Protein AF-A0A536IBR0-F1 (afdb_monomer)

Nearest PDB structures (foldseek):
  6wbo-assembly1_A  TM=9.191E-01  e=1.925E-08  Thermococcus gammatolerans
  2cfm-assembly1_A  TM=8.747E-01  e=2.230E-08  Pyrococcus furiosus
  3rr5-assembly1_A  TM=9.198E-01  e=9.669E-08  Thermococcus sp. 1519
  6p0a-assembly1_A  TM=8.912E-01  e=1.224E-05  Homo sapiens
  9bs3-assembly1_A  TM=8.830E-01  e=1.489E-05  Homo sapiens

Structure (mmCIF, N/CA/C/O backbone):
data_AF-A0A536IBR0-F1
#
_entry.id   AF-A0A536IBR0-F1
#
loop_
_atom_site.group_PDB
_atom_site.id
_atom_site.type_symbol
_atom_site.label_atom_id
_atom_site.label_alt_id
_atom_site.label_comp_id
_atom_site.label_asym_id
_atom_site.label_entity_id
_atom_site.label_seq_id
_atom_site.pdbx_PDB_ins_code
_atom_site.Cartn_x
_atom_site.Cartn_y
_atom_site.Cartn_z
_atom_site.occupancy
_atom_site.B_iso_or_equiv
_atom_site.auth_seq_id
_atom_site.auth_comp_id
_atom_site.auth_asym_id
_atom_site.auth_atom_id
_atom_site.pdbx_PDB_model_num
ATOM 1 N N . MET A 1 1 ? -7.673 -4.034 -5.800 1.00 96.44 1 MET A N 1
ATOM 2 C CA . MET A 1 1 ? -6.851 -4.300 -4.606 1.00 96.44 1 MET A CA 1
ATOM 3 C C . MET A 1 1 ? -6.329 -5.739 -4.606 1.00 96.44 1 MET A C 1
ATOM 5 O O . MET A 1 1 ? -5.138 -5.941 -4.407 1.00 96.44 1 MET A O 1
ATOM 9 N N . GLU A 1 2 ? -7.159 -6.726 -4.940 1.00 97.50 2 GLU A N 1
ATOM 10 C CA . GLU A 1 2 ? -6.768 -8.145 -4.992 1.00 97.50 2 GLU A CA 1
ATOM 11 C C . G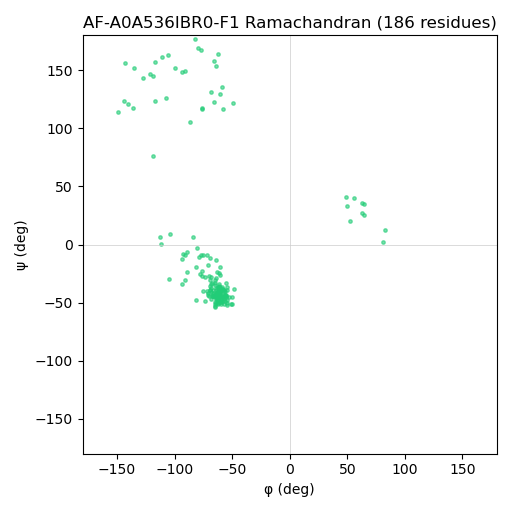LU A 1 2 ? -5.490 -8.428 -5.799 1.00 97.50 2 GLU A C 1
ATOM 13 O O . GLU A 1 2 ? -4.561 -9.056 -5.289 1.00 97.50 2 GLU A O 1
ATOM 18 N N . ALA A 1 3 ? -5.406 -7.932 -7.040 1.00 98.25 3 ALA A N 1
ATOM 19 C CA . ALA A 1 3 ? -4.229 -8.129 -7.887 1.00 98.25 3 ALA A CA 1
ATOM 20 C C . ALA A 1 3 ? -2.953 -7.536 -7.259 1.00 98.25 3 ALA A C 1
ATOM 22 O O . ALA A 1 3 ? -1.917 -8.193 -7.271 1.00 98.25 3 ALA A O 1
ATOM 23 N N . PHE A 1 4 ? -3.047 -6.357 -6.634 1.00 98.69 4 PHE A N 1
ATOM 24 C CA . PHE A 1 4 ? -1.945 -5.734 -5.891 1.00 98.69 4 PHE A CA 1
ATOM 25 C C . PHE A 1 4 ? -1.466 -6.635 -4.745 1.00 98.69 4 PHE A C 1
ATOM 27 O O . PHE A 1 4 ? -0.278 -6.945 -4.652 1.00 98.69 4 PHE A O 1
ATOM 34 N N . ALA A 1 5 ? -2.393 -7.112 -3.908 1.00 98.50 5 ALA A N 1
ATOM 35 C CA . ALA A 1 5 ? -2.072 -7.977 -2.776 1.00 98.50 5 ALA A CA 1
ATOM 36 C C . ALA A 1 5 ? -1.458 -9.313 -3.232 1.00 98.50 5 ALA A C 1
ATOM 38 O O . ALA A 1 5 ? -0.480 -9.785 -2.654 1.00 98.50 5 ALA A O 1
ATOM 39 N N . ARG A 1 6 ? -1.983 -9.906 -4.312 1.00 98.50 6 ARG A N 1
ATOM 40 C CA . ARG A 1 6 ? -1.435 -11.131 -4.914 1.00 98.50 6 ARG A CA 1
ATOM 41 C C . ARG A 1 6 ? -0.018 -10.923 -5.453 1.00 98.50 6 ARG A C 1
ATOM 43 O O . ARG A 1 6 ? 0.835 -11.776 -5.223 1.00 98.50 6 ARG A O 1
ATOM 50 N N . THR A 1 7 ? 0.242 -9.807 -6.133 1.00 98.69 7 THR A N 1
ATOM 51 C CA . THR A 1 7 ? 1.587 -9.445 -6.606 1.00 98.69 7 THR A CA 1
ATOM 52 C C . THR A 1 7 ? 2.549 -9.265 -5.433 1.00 98.69 7 THR A C 1
ATOM 54 O O . THR A 1 7 ? 3.664 -9.780 -5.476 1.00 98.69 7 THR A O 1
ATOM 57 N N . GLY A 1 8 ? 2.112 -8.613 -4.352 1.00 98.44 8 GLY A N 1
ATOM 58 C CA . GLY A 1 8 ? 2.899 -8.492 -3.125 1.00 98.44 8 GLY A CA 1
ATOM 59 C C . GLY A 1 8 ? 3.292 -9.849 -2.528 1.00 98.44 8 GLY A C 1
ATOM 60 O O . GLY A 1 8 ? 4.462 -10.050 -2.202 1.00 98.44 8 GLY A O 1
ATOM 61 N N . GLU A 1 9 ? 2.358 -10.805 -2.448 1.00 98.44 9 GLU A N 1
ATOM 62 C CA . GLU A 1 9 ? 2.654 -12.149 -1.927 1.00 98.44 9 GLU A CA 1
ATOM 63 C C . GLU A 1 9 ? 3.618 -12.914 -2.844 1.00 98.44 9 GLU A C 1
ATOM 65 O O . GLU A 1 9 ? 4.547 -13.560 -2.360 1.00 98.44 9 GLU A O 1
ATOM 70 N N . ALA A 1 10 ? 3.465 -12.793 -4.167 1.00 98.50 10 ALA A N 1
ATOM 71 C CA . ALA A 1 10 ? 4.396 -13.393 -5.122 1.00 98.50 10 ALA A CA 1
ATOM 72 C C . ALA A 1 10 ? 5.817 -12.812 -4.980 1.00 98.50 10 ALA A C 1
ATOM 74 O O . ALA A 1 10 ? 6.796 -13.558 -4.978 1.00 98.50 10 ALA A O 1
ATOM 75 N N . ILE A 1 11 ? 5.937 -11.492 -4.792 1.00 98.31 11 ILE A N 1
ATOM 76 C CA . ILE A 1 11 ? 7.213 -10.811 -4.522 1.00 98.31 11 ILE A CA 1
ATOM 77 C C . ILE A 1 11 ? 7.811 -11.282 -3.191 1.00 98.31 11 ILE A C 1
ATOM 79 O O . ILE A 1 11 ? 9.018 -11.521 -3.115 1.00 98.31 11 ILE A O 1
ATOM 83 N N . ARG A 1 12 ? 6.988 -11.438 -2.145 1.00 97.31 12 ARG A N 1
ATOM 84 C CA . ARG A 1 12 ? 7.417 -11.935 -0.829 1.00 97.31 12 ARG A CA 1
ATOM 85 C C . ARG A 1 12 ? 7.968 -13.359 -0.903 1.00 97.31 12 ARG A C 1
ATOM 87 O O . ARG A 1 12 ? 8.932 -13.667 -0.208 1.00 97.31 12 ARG A O 1
ATOM 94 N N . ALA A 1 13 ? 7.374 -14.209 -1.738 1.00 97.94 13 ALA A N 1
ATOM 95 C CA . ALA A 1 13 ? 7.719 -15.623 -1.860 1.00 97.94 13 ALA A CA 1
ATOM 96 C C . ALA A 1 13 ? 9.072 -15.891 -2.549 1.00 97.94 13 ALA A C 1
ATOM 98 O O . ALA A 1 13 ? 9.543 -17.027 -2.549 1.00 97.94 13 ALA A O 1
ATOM 99 N N . THR A 1 14 ? 9.715 -14.873 -3.128 1.00 97.69 14 THR A N 1
ATOM 100 C CA . THR A 1 14 ? 10.996 -15.015 -3.830 1.00 97.69 14 THR A CA 1
ATOM 101 C C . THR A 1 14 ? 12.109 -14.186 -3.188 1.00 97.69 14 THR A C 1
ATOM 103 O O . THR A 1 14 ? 11.910 -13.065 -2.719 1.00 97.69 14 THR A O 1
ATOM 106 N N . SER A 1 15 ? 13.333 -14.715 -3.202 1.00 95.75 15 SER A N 1
ATOM 107 C CA . SER A 1 15 ? 14.548 -13.985 -2.815 1.00 95.75 15 SER A CA 1
ATOM 108 C C . SER A 1 15 ? 15.254 -13.326 -4.008 1.00 95.75 15 SER A C 1
ATOM 110 O O . SER A 1 15 ? 16.118 -12.470 -3.815 1.00 95.75 15 SER A O 1
ATOM 112 N N . SER A 1 16 ? 14.882 -13.679 -5.244 1.00 97.62 16 SER A N 1
ATOM 113 C CA . SER A 1 16 ? 15.541 -13.192 -6.459 1.00 97.62 16 SER A CA 1
ATOM 114 C C . SER A 1 16 ? 15.132 -11.758 -6.782 1.00 97.62 16 SER A C 1
ATOM 116 O O . SER A 1 16 ? 13.978 -11.486 -7.108 1.00 97.62 16 SER A O 1
ATOM 118 N N . LYS A 1 17 ? 16.103 -10.834 -6.769 1.00 96.50 17 LYS A N 1
ATOM 119 C CA . LYS A 1 17 ? 15.901 -9.438 -7.193 1.00 96.50 17 LYS A CA 1
ATOM 120 C C . LYS A 1 17 ? 15.284 -9.352 -8.597 1.00 96.50 17 LYS A C 1
ATOM 122 O O . LYS A 1 17 ? 14.352 -8.581 -8.803 1.00 96.50 17 LYS A O 1
ATOM 127 N N . LEU A 1 18 ? 15.797 -10.141 -9.544 1.00 97.19 18 LEU A N 1
ATOM 128 C CA . LEU A 1 18 ? 15.329 -10.133 -10.934 1.00 97.19 18 LEU A CA 1
ATOM 129 C C . LEU A 1 18 ? 13.877 -10.595 -11.054 1.00 97.19 18 LEU A C 1
ATOM 131 O O . LEU A 1 18 ? 13.133 -10.040 -11.862 1.00 97.19 18 LEU A O 1
ATOM 135 N N . GLU A 1 19 ? 13.488 -11.577 -10.240 1.00 98.19 19 GLU A N 1
ATOM 136 C CA . GLU A 1 19 ? 12.125 -12.100 -10.226 1.00 98.19 19 GLU A CA 1
ATOM 137 C C . GLU A 1 19 ? 11.145 -11.092 -9.629 1.00 98.19 19 GLU A C 1
ATOM 139 O O . GLU A 1 19 ? 10.084 -10.858 -10.197 1.00 98.19 19 GLU A O 1
ATOM 144 N N . LYS A 1 20 ? 11.529 -10.405 -8.545 1.00 98.38 20 LYS A N 1
ATOM 145 C CA . LYS A 1 20 ? 10.708 -9.337 -7.953 1.00 98.38 20 LYS A CA 1
ATOM 146 C C . LYS A 1 20 ? 10.392 -8.238 -8.959 1.00 98.38 20 LYS A C 1
ATOM 148 O O . LYS A 1 20 ? 9.242 -7.833 -9.081 1.00 98.38 20 LYS A O 1
ATOM 153 N N . THR A 1 21 ? 11.402 -7.774 -9.694 1.00 97.81 21 THR A N 1
ATOM 154 C CA . THR A 1 21 ? 11.211 -6.701 -10.680 1.00 97.81 21 THR A CA 1
ATOM 155 C C . THR A 1 21 ? 10.474 -7.183 -11.926 1.00 97.81 21 THR A C 1
ATOM 157 O O . THR A 1 21 ? 9.762 -6.394 -12.535 1.00 97.81 21 THR A O 1
ATOM 160 N N . ARG A 1 22 ? 10.581 -8.473 -12.289 1.00 98.19 22 ARG A N 1
ATOM 161 C CA . ARG A 1 22 ? 9.745 -9.088 -13.336 1.00 98.19 22 ARG A CA 1
ATOM 162 C C . ARG A 1 22 ? 8.270 -9.105 -12.922 1.00 98.19 22 ARG A C 1
ATOM 164 O O . ARG A 1 22 ? 7.452 -8.560 -13.649 1.00 98.19 22 ARG A O 1
ATOM 171 N N . LEU A 1 23 ? 7.953 -9.661 -11.748 1.00 98.62 23 LEU A N 1
ATOM 172 C CA . LEU A 1 23 ? 6.587 -9.728 -11.210 1.00 98.62 23 LEU A CA 1
ATOM 173 C C . LEU A 1 23 ? 5.946 -8.341 -11.103 1.00 98.62 23 LEU A C 1
ATOM 175 O O . LEU A 1 23 ? 4.785 -8.157 -11.461 1.00 98.62 23 LEU A O 1
ATOM 179 N N . LEU A 1 24 ? 6.713 -7.361 -10.622 1.00 98.19 24 LEU A N 1
ATOM 180 C CA . LEU A 1 24 ? 6.236 -5.993 -10.484 1.00 98.19 24 LEU A CA 1
ATOM 181 C C . LEU A 1 24 ? 5.992 -5.329 -11.846 1.00 98.19 24 LEU A C 1
ATOM 183 O O . LEU A 1 24 ? 4.950 -4.710 -12.035 1.00 98.19 24 LEU A O 1
ATOM 187 N N . GLY A 1 25 ? 6.920 -5.489 -12.794 1.00 98.38 25 GLY A N 1
ATOM 188 C CA . GLY A 1 25 ? 6.778 -4.932 -14.139 1.00 98.38 25 GLY A CA 1
ATOM 189 C C . GLY A 1 25 ? 5.605 -5.540 -14.912 1.00 98.38 25 GLY A C 1
ATOM 190 O O . GLY A 1 25 ? 4.834 -4.812 -15.527 1.00 98.38 25 GLY A O 1
ATOM 191 N N . GLU A 1 26 ? 5.412 -6.858 -14.817 1.00 98.56 26 GLU A N 1
ATOM 192 C CA . GLU A 1 26 ? 4.248 -7.539 -15.399 1.00 98.56 26 GLU A CA 1
ATOM 193 C C . GLU A 1 26 ? 2.941 -7.028 -14.806 1.00 98.56 26 GLU A C 1
ATOM 195 O O . GLU A 1 26 ? 1.998 -6.774 -15.545 1.00 98.56 26 GLU A O 1
ATOM 200 N N . TYR A 1 27 ? 2.886 -6.829 -13.488 1.00 98.69 27 TYR A N 1
ATOM 201 C CA . TYR A 1 27 ? 1.715 -6.246 -12.849 1.00 98.69 27 TYR A CA 1
ATOM 202 C C . TYR A 1 27 ? 1.455 -4.810 -13.327 1.00 98.69 27 TYR A C 1
ATOM 204 O O . TYR A 1 27 ? 0.329 -4.506 -13.716 1.00 98.69 27 TYR A O 1
ATOM 212 N N . PHE A 1 28 ? 2.471 -3.943 -13.360 1.00 98.56 28 PHE A N 1
ATOM 213 C CA . PHE A 1 28 ? 2.320 -2.559 -13.824 1.00 98.56 28 PHE A CA 1
ATOM 214 C C . PHE A 1 28 ? 1.854 -2.459 -15.276 1.00 98.56 28 PHE A C 1
ATOM 216 O O . PHE A 1 28 ? 0.986 -1.643 -15.565 1.00 98.56 28 PHE A O 1
ATOM 223 N N . ALA A 1 29 ? 2.333 -3.334 -16.162 1.00 98.19 29 ALA A N 1
ATOM 224 C CA . ALA A 1 29 ? 1.901 -3.372 -17.559 1.00 98.19 29 ALA A CA 1
ATOM 225 C C . ALA A 1 29 ? 0.410 -3.734 -17.747 1.00 98.19 29 ALA A C 1
ATOM 227 O O . ALA A 1 29 ? -0.120 -3.569 -18.843 1.00 98.19 29 ALA A O 1
ATOM 228 N N . THR A 1 30 ? -0.273 -4.233 -16.707 1.00 97.88 30 THR A N 1
ATOM 229 C CA . THR A 1 30 ? -1.720 -4.527 -16.750 1.00 97.88 30 THR A CA 1
ATOM 230 C C . THR A 1 30 ? -2.611 -3.380 -16.277 1.00 97.88 30 THR A C 1
ATOM 232 O O . THR A 1 30 ? -3.833 -3.496 -16.374 1.00 97.88 30 THR A O 1
ATOM 235 N N . LEU A 1 31 ? -2.036 -2.312 -15.722 1.00 98.00 31 LEU A N 1
ATOM 236 C CA . LEU A 1 31 ? -2.791 -1.223 -15.107 1.00 98.00 31 LEU A CA 1
ATOM 237 C C . LEU A 1 31 ? -3.059 -0.091 -16.099 1.00 98.00 31 LEU A C 1
ATOM 239 O O . LEU A 1 31 ? -2.244 0.184 -16.974 1.00 98.00 31 LEU A O 1
ATOM 243 N N . ASP A 1 32 ? -4.196 0.577 -15.920 1.00 96.69 32 ASP A N 1
ATOM 244 C CA . ASP A 1 32 ? -4.507 1.829 -16.607 1.00 96.69 32 ASP A CA 1
ATOM 245 C C . ASP A 1 32 ? -3.759 3.028 -15.996 1.00 96.69 32 ASP A C 1
ATOM 247 O O . ASP A 1 32 ? -3.218 2.955 -14.886 1.00 96.69 32 ASP A O 1
ATOM 251 N N . ASP A 1 33 ? -3.771 4.150 -16.720 1.00 95.12 33 ASP A N 1
ATOM 252 C CA . ASP A 1 33 ? -3.083 5.397 -16.358 1.00 95.12 33 ASP A CA 1
ATOM 253 C C . ASP A 1 33 ? -3.563 6.003 -15.029 1.00 95.12 33 ASP A C 1
ATOM 255 O O . ASP A 1 33 ? -2.870 6.819 -14.426 1.00 95.12 33 ASP A O 1
ATOM 259 N N . GLU A 1 34 ? -4.747 5.622 -14.549 1.00 94.50 34 GLU A N 1
ATOM 260 C CA . GLU A 1 34 ? -5.306 6.139 -13.301 1.00 94.50 34 GLU A CA 1
ATOM 261 C C . GLU A 1 34 ? -4.919 5.269 -12.094 1.00 94.50 34 GLU A C 1
ATOM 263 O O . GLU A 1 34 ? -4.777 5.759 -10.971 1.00 94.50 34 GLU A O 1
ATOM 268 N N . THR A 1 35 ? -4.732 3.967 -12.314 1.00 97.44 35 THR A N 1
ATOM 269 C CA . THR A 1 35 ? -4.444 2.966 -11.281 1.00 97.44 35 THR A CA 1
ATOM 270 C C . THR A 1 35 ? -2.947 2.732 -11.109 1.00 97.44 35 THR A C 1
ATOM 272 O O . THR A 1 35 ? -2.491 2.474 -9.989 1.00 97.44 35 THR A O 1
ATOM 275 N N . LEU A 1 36 ? -2.175 2.822 -12.195 1.00 97.81 36 LEU A N 1
ATOM 276 C CA . LEU A 1 36 ? -0.724 2.656 -12.194 1.00 97.81 36 LEU A CA 1
ATOM 277 C C . LEU A 1 36 ? -0.017 3.591 -11.194 1.00 97.81 36 LEU A C 1
ATOM 279 O O . LEU A 1 36 ? 0.759 3.066 -10.385 1.00 97.81 36 LEU A O 1
ATOM 283 N N . PRO A 1 37 ? -0.324 4.906 -11.141 1.00 97.19 37 PRO A N 1
ATOM 284 C CA . PRO A 1 37 ? 0.319 5.812 -10.194 1.00 97.19 37 PRO A CA 1
ATOM 285 C C . PRO A 1 37 ? 0.123 5.387 -8.737 1.00 97.19 37 PRO A C 1
ATOM 287 O O . PRO A 1 37 ? 1.056 5.341 -7.933 1.00 97.19 37 PRO A O 1
ATOM 290 N N . LEU A 1 38 ? -1.109 4.990 -8.399 1.00 98.19 38 LEU A N 1
ATOM 291 C CA . LEU A 1 38 ? -1.470 4.537 -7.057 1.00 98.19 38 LEU A CA 1
ATOM 292 C C . LEU A 1 38 ? -0.708 3.267 -6.680 1.00 98.19 38 LEU A C 1
ATOM 294 O O . LEU A 1 38 ? -0.173 3.158 -5.578 1.00 98.19 38 LEU A O 1
ATOM 298 N N . ALA A 1 39 ? -0.636 2.308 -7.604 1.00 98.38 39 ALA A N 1
ATOM 299 C CA . ALA A 1 39 ? 0.086 1.066 -7.391 1.00 98.38 39 ALA A CA 1
ATOM 300 C C . ALA A 1 39 ? 1.586 1.294 -7.166 1.00 98.38 39 ALA A C 1
ATOM 302 O O . ALA A 1 39 ? 2.153 0.700 -6.244 1.00 98.38 39 ALA A O 1
ATOM 303 N N . ALA A 1 40 ? 2.217 2.146 -7.981 1.00 97.62 40 ALA A N 1
ATOM 304 C CA . ALA A 1 40 ? 3.631 2.486 -7.854 1.00 97.62 40 ALA A CA 1
ATOM 305 C C . ALA A 1 40 ? 3.929 3.080 -6.471 1.00 97.62 40 ALA A C 1
ATOM 307 O O . ALA A 1 40 ? 4.804 2.579 -5.761 1.00 97.62 40 ALA A O 1
ATOM 308 N N . VAL A 1 41 ? 3.127 4.056 -6.031 1.00 97.12 41 VAL A N 1
ATOM 309 C CA . VAL A 1 41 ? 3.233 4.657 -4.693 1.00 97.12 41 VAL A CA 1
ATOM 310 C C . VAL A 1 41 ? 3.033 3.613 -3.591 1.00 97.12 41 VAL A C 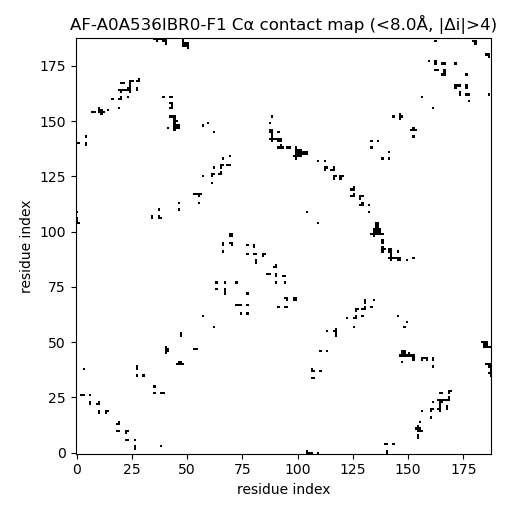1
ATOM 312 O O . VAL A 1 41 ? 3.854 3.514 -2.679 1.00 97.12 41 VAL A O 1
ATOM 315 N N . TYR A 1 42 ? 1.999 2.776 -3.668 1.00 98.06 42 TYR A N 1
ATOM 316 C CA . TYR A 1 42 ? 1.708 1.789 -2.621 1.00 98.06 42 TYR A CA 1
ATOM 317 C C . TYR A 1 42 ? 2.796 0.721 -2.481 1.00 98.06 42 TYR A C 1
ATOM 319 O O . TYR A 1 42 ? 3.096 0.297 -1.361 1.00 98.06 42 TYR A O 1
ATOM 327 N N . PHE A 1 43 ? 3.466 0.337 -3.573 1.00 98.06 43 PHE A N 1
ATOM 328 C CA . PHE A 1 43 ? 4.619 -0.566 -3.509 1.00 98.06 43 PHE A CA 1
ATOM 329 C C . PHE A 1 43 ? 5.867 0.056 -2.862 1.00 98.06 43 PHE A C 1
ATOM 331 O O . PHE A 1 43 ? 6.776 -0.677 -2.474 1.00 98.06 43 PHE A O 1
ATOM 338 N N . THR A 1 44 ? 5.890 1.375 -2.641 1.00 95.56 44 THR A N 1
ATOM 339 C CA . THR A 1 44 ? 6.896 2.040 -1.790 1.00 95.56 44 THR A CA 1
ATOM 340 C C . THR A 1 44 ? 6.548 2.027 -0.298 1.00 95.56 44 THR A C 1
ATOM 342 O O . THR A 1 44 ? 7.270 2.626 0.499 1.00 95.56 44 THR A O 1
ATOM 345 N N . ALA A 1 45 ? 5.474 1.327 0.091 1.00 95.12 45 ALA A N 1
ATOM 346 C CA . ALA A 1 45 ? 4.938 1.286 1.451 1.00 95.12 45 ALA A CA 1
ATOM 347 C C . ALA A 1 45 ? 4.403 2.644 1.940 1.00 95.12 45 ALA A C 1
ATOM 349 O O . ALA A 1 45 ? 4.539 2.974 3.113 1.00 95.12 45 ALA A O 1
ATOM 350 N N . ARG A 1 46 ? 3.819 3.462 1.056 1.00 94.19 46 ARG A N 1
ATOM 351 C CA . ARG A 1 46 ? 3.323 4.800 1.415 1.00 94.19 46 ARG A CA 1
ATOM 352 C C . ARG A 1 46 ? 1.874 5.002 0.990 1.00 94.19 46 ARG A C 1
ATOM 354 O O . ARG A 1 46 ? 1.499 4.525 -0.073 1.00 94.19 46 ARG A O 1
ATOM 361 N N . PRO A 1 47 ? 1.055 5.718 1.782 1.00 95.44 47 PRO A N 1
ATOM 362 C CA . 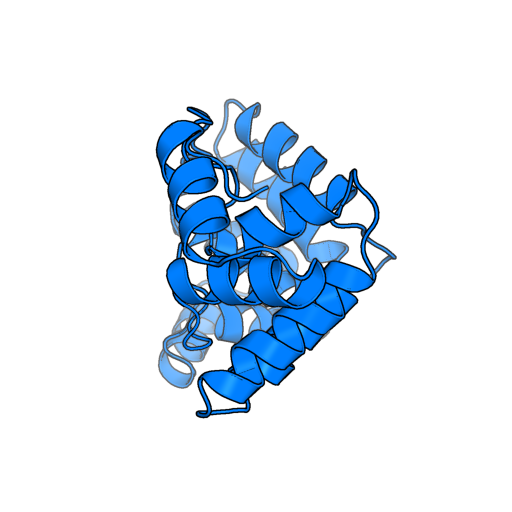PRO A 1 47 ? -0.325 6.025 1.406 1.00 95.44 47 PRO A CA 1
ATOM 363 C C . PRO A 1 47 ? -0.428 7.139 0.352 1.00 95.44 47 PRO A C 1
ATOM 365 O O . PRO A 1 47 ? -1.437 7.225 -0.343 1.00 95.44 47 PRO A O 1
ATOM 368 N N . PHE A 1 48 ? 0.598 7.989 0.246 1.00 95.88 48 PHE A N 1
ATOM 369 C CA . PHE A 1 48 ? 0.691 9.110 -0.690 1.00 95.88 48 PHE A CA 1
ATOM 370 C C . PHE A 1 48 ? 2.136 9.253 -1.190 1.00 95.88 48 PHE A C 1
ATOM 372 O O . PHE A 1 48 ? 3.063 8.818 -0.501 1.00 95.88 48 PHE A O 1
ATOM 379 N N . ALA A 1 49 ? 2.310 9.863 -2.365 1.00 94.06 49 ALA A N 1
ATOM 380 C CA . ALA A 1 49 ? 3.617 10.162 -2.950 1.00 94.06 49 ALA A CA 1
ATOM 381 C C . ALA A 1 49 ? 4.444 11.130 -2.082 1.00 94.06 49 ALA A C 1
ATOM 383 O O . ALA A 1 49 ? 3.907 11.827 -1.222 1.00 94.06 49 ALA A O 1
ATOM 384 N N . ASP A 1 50 ? 5.751 11.227 -2.323 1.00 90.00 50 ASP A N 1
ATOM 385 C CA . ASP A 1 50 ? 6.662 12.016 -1.479 1.00 90.00 50 ASP A CA 1
ATOM 386 C C . ASP A 1 50 ? 6.431 13.519 -1.605 1.00 90.00 50 ASP A C 1
ATOM 388 O O . ASP A 1 50 ? 6.507 14.245 -0.609 1.00 90.00 50 ASP A O 1
ATOM 392 N N . ARG A 1 51 ? 6.081 13.983 -2.808 1.00 92.12 51 ARG A N 1
ATOM 393 C CA . ARG A 1 51 ? 5.661 15.370 -3.043 1.00 92.12 51 ARG A CA 1
ATOM 394 C C . ARG A 1 51 ? 4.374 15.735 -2.307 1.00 92.12 51 ARG A C 1
ATOM 396 O O . ARG A 1 51 ? 4.136 16.912 -2.030 1.00 92.12 51 ARG A O 1
ATOM 403 N N . ASP A 1 52 ? 3.552 14.741 -1.980 1.00 91.81 52 ASP A N 1
ATOM 404 C CA . ASP A 1 52 ? 2.298 14.945 -1.278 1.00 91.81 52 ASP A CA 1
ATOM 405 C C . ASP A 1 52 ? 2.553 15.218 0.211 1.00 91.81 52 ASP A C 1
ATOM 407 O O . ASP A 1 52 ? 3.073 14.396 0.975 1.00 91.81 52 ASP A O 1
ATOM 411 N N . GLN A 1 53 ? 2.166 16.417 0.640 1.00 86.69 53 GLN A N 1
ATOM 412 C CA . GLN A 1 53 ? 2.339 16.868 2.019 1.00 86.69 53 GLN A CA 1
ATOM 413 C C . GLN A 1 53 ? 1.329 16.228 2.983 1.00 86.69 53 GLN A C 1
ATOM 415 O O . GLN A 1 53 ? 1.462 16.375 4.202 1.00 86.69 53 GLN A O 1
ATOM 420 N N . ARG A 1 54 ? 0.317 15.506 2.481 1.00 92.00 54 ARG A N 1
ATOM 421 C CA . ARG A 1 54 ? -0.669 14.828 3.323 1.00 92.00 54 ARG A CA 1
ATOM 422 C C . ARG A 1 54 ? 0.005 13.724 4.131 1.00 92.00 54 ARG A C 1
ATOM 424 O O . ARG A 1 54 ? 0.594 12.784 3.603 1.00 92.00 54 ARG A O 1
ATOM 431 N N . LYS A 1 55 ? -0.127 13.814 5.453 1.00 85.94 55 LYS A N 1
ATOM 432 C CA . LYS A 1 55 ? 0.236 12.754 6.398 1.00 85.94 55 LYS A CA 1
ATOM 433 C C . LYS A 1 55 ? -1.027 12.318 7.122 1.00 85.94 55 LYS A C 1
ATOM 435 O O . LYS A 1 55 ? -1.699 13.140 7.743 1.00 85.94 55 LYS A O 1
ATOM 440 N N . LEU A 1 56 ? -1.357 11.026 7.054 1.00 86.69 56 LEU A N 1
ATOM 441 C CA . LEU A 1 56 ? -2.562 10.496 7.705 1.00 86.69 56 LEU A CA 1
ATOM 442 C C . LEU A 1 56 ? -2.536 10.701 9.228 1.00 86.69 56 LEU A C 1
ATOM 444 O O . LEU A 1 56 ? -3.596 10.820 9.851 1.00 86.69 56 LEU A O 1
ATOM 448 N N . ASN A 1 57 ? -1.332 10.788 9.813 1.00 78.44 57 ASN A N 1
ATOM 449 C CA . ASN A 1 57 ? -1.099 10.905 11.254 1.00 78.44 57 ASN A CA 1
ATOM 450 C C . ASN A 1 57 ? -1.895 9.845 12.033 1.00 78.44 57 ASN A C 1
ATOM 452 O O . ASN A 1 57 ? -2.515 10.132 13.057 1.00 78.44 57 ASN A O 1
ATOM 456 N N . LEU A 1 58 ? -1.922 8.622 11.496 1.00 82.94 58 LEU A N 1
ATOM 457 C CA . LEU A 1 58 ? -2.500 7.462 12.157 1.00 82.94 58 LEU A CA 1
ATOM 458 C C . LEU A 1 58 ? -1.416 6.862 13.042 1.00 82.94 58 LEU A C 1
ATOM 460 O O . LEU A 1 58 ? -0.475 6.244 12.552 1.00 82.94 58 LEU A O 1
ATOM 464 N N . GLY A 1 59 ? -1.532 7.072 14.350 1.00 82.56 59 GLY A N 1
ATOM 465 C CA . GLY A 1 59 ? -0.749 6.290 15.298 1.00 82.56 59 GLY A CA 1
ATOM 466 C C . GLY A 1 59 ? -1.178 4.822 15.259 1.00 82.56 59 GLY A C 1
ATOM 467 O O . GLY A 1 59 ? -2.315 4.514 14.894 1.00 82.56 59 GLY A O 1
ATOM 468 N N . TYR A 1 60 ? -0.296 3.927 15.707 1.00 85.44 60 TYR A N 1
ATOM 469 C CA . TYR A 1 60 ? -0.569 2.488 15.812 1.00 85.44 60 TYR A CA 1
ATOM 470 C C . TYR A 1 60 ? -1.908 2.178 16.504 1.00 85.44 60 TYR A C 1
ATOM 472 O O . TYR A 1 60 ? -2.661 1.326 16.043 1.00 85.44 60 TYR A O 1
ATOM 480 N N . ALA A 1 61 ? -2.257 2.947 17.541 1.00 89.94 61 ALA A N 1
ATOM 481 C CA . ALA A 1 61 ? -3.521 2.814 18.262 1.00 89.94 61 ALA A CA 1
ATOM 482 C C . ALA A 1 61 ? -4.765 2.916 17.360 1.00 89.94 61 ALA A C 1
ATOM 484 O O . ALA A 1 61 ? -5.757 2.247 17.620 1.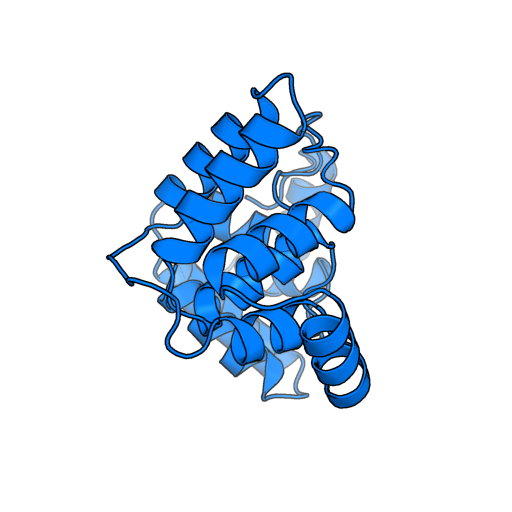00 89.94 61 ALA A O 1
ATOM 485 N N . VAL A 1 62 ? -4.731 3.719 16.290 1.00 93.31 62 VAL A N 1
ATOM 486 C CA . VAL A 1 62 ? -5.875 3.857 15.372 1.00 93.31 62 VAL A CA 1
ATOM 487 C C . VAL A 1 62 ? -6.070 2.594 14.543 1.00 93.31 62 VAL A C 1
ATOM 489 O O . VAL A 1 62 ? -7.195 2.123 14.403 1.00 93.31 62 VAL A O 1
ATOM 492 N N . ILE A 1 63 ? -4.971 2.036 14.030 1.00 93.75 63 ILE A N 1
ATOM 493 C CA . ILE A 1 63 ? -4.978 0.790 13.258 1.00 93.75 63 ILE A CA 1
ATOM 494 C C . ILE A 1 63 ? -5.430 -0.358 14.160 1.00 93.75 63 ILE A C 1
ATOM 496 O O . ILE A 1 63 ? -6.378 -1.059 13.823 1.00 93.75 63 ILE A O 1
ATOM 500 N N . ARG A 1 64 ? -4.810 -0.489 15.339 1.00 93.31 64 ARG A N 1
ATOM 501 C CA . ARG A 1 64 ? -5.155 -1.505 16.338 1.00 93.31 64 ARG A CA 1
ATOM 502 C C . ARG A 1 64 ? -6.638 -1.457 16.699 1.00 93.31 64 ARG A C 1
ATOM 504 O O . ARG A 1 64 ? -7.308 -2.474 16.591 1.00 93.31 64 ARG A O 1
ATOM 511 N N . ASN A 1 65 ? -7.160 -0.286 17.069 1.00 94.75 65 ASN A N 1
ATOM 512 C CA . ASN A 1 65 ? -8.562 -0.156 17.461 1.00 94.75 65 ASN A CA 1
ATOM 513 C C . ASN A 1 65 ? -9.508 -0.506 16.301 1.00 94.75 65 ASN A C 1
ATOM 515 O O . ASN A 1 65 ? -10.484 -1.207 16.521 1.00 94.75 65 ASN A O 1
ATOM 519 N N . ALA A 1 66 ? -9.203 -0.096 15.063 1.00 96.44 66 ALA A N 1
ATOM 520 C CA . ALA A 1 66 ? -10.023 -0.458 13.904 1.00 96.44 66 ALA A CA 1
ATOM 521 C C . ALA A 1 66 ? -10.080 -1.980 13.675 1.00 96.44 66 ALA A C 1
ATOM 523 O O . ALA A 1 66 ? -11.127 -2.496 13.292 1.00 96.44 66 ALA A O 1
ATOM 524 N N . VAL A 1 67 ? -8.970 -2.686 13.917 1.00 96.81 67 VAL A N 1
ATOM 525 C CA . VAL A 1 67 ? -8.877 -4.148 13.785 1.00 96.81 67 VAL A CA 1
ATOM 526 C C . VAL A 1 67 ? -9.602 -4.853 14.935 1.00 96.81 67 VAL A C 1
ATOM 528 O O . VAL A 1 67 ? -10.429 -5.717 14.658 1.00 96.81 67 VAL A O 1
ATOM 531 N N . CYS A 1 68 ? -9.365 -4.463 16.195 1.00 95.62 68 CYS A N 1
ATOM 532 C CA . CYS A 1 68 ? -10.077 -5.000 17.365 1.00 95.62 68 CYS A CA 1
ATOM 533 C C . CYS A 1 68 ? -11.594 -4.817 17.230 1.00 95.62 68 CYS A C 1
ATOM 535 O O . CYS A 1 68 ? -12.353 -5.773 17.372 1.00 95.62 68 CYS A O 1
ATOM 537 N N . ASP A 1 69 ? -12.036 -3.604 16.879 1.00 96.25 69 ASP A N 1
ATOM 538 C CA . ASP A 1 69 ? -13.452 -3.274 16.706 1.00 96.25 69 ASP A CA 1
ATOM 539 C C . ASP A 1 69 ? -14.093 -4.068 15.556 1.00 96.25 69 ASP A C 1
ATOM 541 O O . ASP A 1 69 ? -15.300 -4.309 15.562 1.00 96.25 69 ASP A O 1
ATOM 545 N N . LEU A 1 70 ? -13.327 -4.451 14.532 1.00 96.94 70 LEU A N 1
ATOM 546 C CA . LEU A 1 70 ? -13.832 -5.255 13.419 1.00 96.94 70 LEU A CA 1
ATOM 547 C C . LEU A 1 70 ? -13.888 -6.745 13.770 1.00 96.94 70 LEU A C 1
ATOM 549 O O . LEU A 1 70 ? -14.921 -7.375 13.567 1.00 96.94 70 LEU A O 1
ATOM 553 N N . ALA A 1 71 ? -12.810 -7.285 14.337 1.00 96.19 71 ALA A N 1
ATOM 554 C CA . ALA A 1 71 ? -12.713 -8.690 14.725 1.00 96.19 71 ALA A CA 1
ATOM 555 C C . ALA A 1 71 ? -13.458 -9.029 16.025 1.00 96.19 71 ALA A C 1
ATOM 557 O O . ALA A 1 71 ? -13.603 -10.202 16.346 1.00 96.19 71 ALA A O 1
ATOM 558 N N . GLN A 1 72 ? -13.950 -8.027 16.763 1.00 95.25 72 GLN A N 1
ATOM 559 C CA . GLN A 1 72 ? -14.585 -8.203 18.076 1.00 95.25 72 GLN A CA 1
ATOM 560 C C . GLN A 1 72 ? -13.661 -8.928 19.072 1.00 95.25 72 GLN A C 1
ATOM 562 O O . GLN A 1 72 ? -14.102 -9.770 19.853 1.00 95.25 72 GLN A O 1
ATOM 567 N N . VAL A 1 73 ? -12.371 -8.580 19.038 1.00 93.56 73 VAL A N 1
ATOM 568 C CA . VAL A 1 73 ? -11.332 -9.111 19.932 1.00 93.56 73 VAL A CA 1
ATOM 569 C C . VAL A 1 73 ? -10.741 -7.999 20.793 1.00 93.56 73 VAL A C 1
ATOM 571 O O . VAL A 1 73 ? -10.795 -6.821 20.431 1.00 93.56 73 VAL A O 1
ATOM 574 N N . ASP A 1 74 ? -10.160 -8.372 21.927 1.00 89.88 74 ASP A N 1
ATOM 575 C CA . ASP A 1 74 ? -9.425 -7.450 22.787 1.00 89.88 74 ASP A CA 1
ATOM 576 C C . ASP A 1 74 ? -7.978 -7.218 22.302 1.00 89.88 74 ASP A C 1
ATOM 578 O O . ASP A 1 74 ? -7.521 -7.754 21.288 1.00 89.88 74 ASP A O 1
ATOM 582 N N . GLU A 1 75 ? -7.265 -6.332 23.001 1.00 86.19 75 GLU A N 1
ATOM 583 C CA . GLU A 1 75 ? -5.868 -6.008 22.692 1.00 86.19 75 GLU A CA 1
ATOM 584 C C . GLU A 1 75 ? -4.914 -7.171 23.014 1.00 86.19 75 GLU A C 1
ATOM 586 O O . GLU A 1 75 ? -3.891 -7.311 22.339 1.00 86.19 75 GLU A O 1
ATOM 591 N N . ASP A 1 76 ? -5.267 -8.032 23.973 1.00 87.69 76 ASP A N 1
ATOM 592 C CA . ASP A 1 76 ? -4.453 -9.183 24.370 1.00 87.69 76 ASP A CA 1
ATOM 593 C C . ASP A 1 76 ? -4.378 -10.210 23.231 1.00 87.69 76 ASP A C 1
ATOM 595 O O . ASP A 1 76 ? -3.282 -10.632 22.852 1.00 87.69 76 ASP A O 1
ATOM 599 N N . ALA A 1 77 ? -5.508 -10.514 22.584 1.00 84.38 77 ALA A N 1
ATOM 600 C CA . ALA A 1 77 ? -5.552 -11.378 21.404 1.00 84.38 77 ALA A CA 1
ATOM 601 C C . ALA A 1 77 ? -4.685 -10.843 20.247 1.00 84.38 77 ALA A C 1
ATOM 603 O O . ALA A 1 77 ? -4.001 -11.609 19.556 1.00 84.38 77 ALA A O 1
ATOM 604 N N . LEU A 1 78 ? -4.663 -9.518 20.047 1.00 86.69 78 LEU A N 1
ATOM 605 C CA . LEU A 1 78 ? -3.799 -8.894 19.042 1.00 86.69 78 LEU A CA 1
ATOM 606 C C . LEU A 1 78 ? -2.316 -8.984 19.426 1.00 86.69 78 LEU A C 1
ATOM 608 O O . LEU A 1 78 ? -1.466 -9.222 18.564 1.00 86.69 78 LEU A O 1
ATOM 612 N N . GLY A 1 79 ? -2.006 -8.809 20.712 1.00 86.81 79 GLY A N 1
ATOM 613 C CA . GLY A 1 79 ? -0.663 -8.969 21.264 1.00 86.81 79 GLY A CA 1
ATOM 614 C C . GLY A 1 79 ? -0.119 -10.383 21.064 1.00 86.81 79 GLY A C 1
ATOM 615 O O . GLY A 1 79 ? 1.019 -10.545 20.619 1.00 86.81 79 GLY A O 1
ATOM 616 N N . GLU A 1 80 ? -0.935 -11.410 21.302 1.00 89.69 80 GLU A N 1
ATOM 617 C CA . GLU A 1 80 ? -0.559 -12.807 21.063 1.00 89.69 80 GLU A CA 1
ATOM 618 C C . GLU A 1 80 ? -0.244 -13.088 19.588 1.00 89.69 80 GLU A C 1
ATOM 620 O O . GLU A 1 80 ? 0.762 -13.736 19.282 1.00 89.69 80 GLU A O 1
ATOM 625 N N . SER A 1 81 ? -1.067 -12.577 18.667 1.00 89.62 81 SER A N 1
ATOM 626 C CA . SER A 1 81 ? -0.803 -12.667 17.225 1.00 89.62 81 SER A CA 1
ATOM 627 C C . SER A 1 81 ? 0.499 -11.953 16.851 1.00 89.62 81 SER A C 1
ATOM 629 O O . SER A 1 81 ? 1.346 -12.506 16.141 1.00 89.62 81 SER A O 1
ATOM 631 N N . TYR A 1 82 ? 0.741 -10.760 17.405 1.00 89.00 82 TYR A N 1
ATOM 632 C CA . TYR A 1 82 ? 1.983 -10.027 17.166 1.00 89.00 82 TYR A CA 1
ATOM 633 C C . TYR A 1 82 ? 3.218 -10.800 17.631 1.00 89.00 82 TYR A C 1
ATOM 635 O O . TYR A 1 82 ? 4.225 -10.815 16.924 1.00 89.00 82 TYR A O 1
ATOM 643 N N . MET A 1 83 ? 3.144 -11.508 18.759 1.00 90.06 83 MET A N 1
ATOM 644 C CA . MET A 1 83 ? 4.241 -12.360 19.232 1.00 90.06 83 MET A CA 1
ATOM 645 C C . MET A 1 83 ? 4.532 -13.537 18.289 1.00 90.06 83 MET A C 1
ATOM 647 O O . MET A 1 83 ? 5.686 -13.953 18.183 1.00 90.06 83 MET A O 1
ATOM 651 N N . ARG A 1 84 ? 3.526 -14.054 17.569 1.00 90.88 84 ARG A N 1
ATOM 652 C CA . ARG A 1 84 ? 3.708 -15.113 16.560 1.00 90.88 84 ARG A CA 1
ATOM 653 C C . ARG A 1 84 ? 4.324 -14.595 15.261 1.00 90.88 84 ARG A C 1
ATOM 655 O O . ARG A 1 84 ? 5.169 -15.272 14.680 1.00 90.88 84 ARG A O 1
ATOM 662 N N . HIS A 1 85 ? 3.911 -13.411 14.807 1.00 88.62 85 HIS A N 1
ATOM 663 C CA . HIS A 1 85 ? 4.224 -12.925 13.458 1.00 88.62 85 HIS A CA 1
ATOM 664 C C . HIS A 1 85 ? 5.304 -11.837 13.393 1.00 88.62 85 HIS A C 1
ATOM 666 O O . HIS A 1 85 ? 6.010 -11.742 12.392 1.00 88.62 85 HIS A O 1
ATOM 672 N N . SER A 1 86 ? 5.446 -11.002 14.429 1.00 88.81 86 SER A N 1
ATOM 673 C CA . SER A 1 86 ? 6.327 -9.816 14.452 1.00 88.81 86 SER A CA 1
ATOM 674 C C . SER A 1 86 ? 6.128 -8.848 13.266 1.00 88.81 86 SER A C 1
ATOM 676 O O . SER A 1 86 ? 6.992 -8.025 12.946 1.00 88.81 86 SER A O 1
ATOM 678 N N . ASP A 1 87 ? 4.972 -8.922 12.605 1.00 90.81 87 ASP A N 1
ATOM 679 C CA . ASP A 1 87 ? 4.615 -8.119 11.444 1.00 90.81 87 ASP A CA 1
ATOM 680 C C . ASP A 1 87 ? 3.155 -7.682 11.501 1.00 90.81 87 ASP A C 1
ATOM 682 O O . ASP A 1 87 ? 2.255 -8.511 11.524 1.00 90.81 87 ASP A O 1
ATOM 686 N N . VAL A 1 88 ? 2.920 -6.367 11.491 1.00 90.75 88 VAL A N 1
ATOM 687 C CA . VAL A 1 88 ? 1.571 -5.792 11.632 1.00 90.75 88 VAL A CA 1
ATOM 688 C C . VAL A 1 88 ? 0.639 -6.255 10.513 1.00 90.75 88 VAL A C 1
ATOM 690 O O . VAL A 1 88 ? -0.539 -6.484 10.759 1.00 90.75 88 VAL A O 1
ATOM 693 N N . GLY A 1 89 ? 1.153 -6.413 9.293 1.00 94.69 89 GLY A N 1
ATOM 694 C CA . GLY A 1 89 ? 0.353 -6.907 8.180 1.00 94.69 89 GLY A CA 1
ATOM 695 C C . GLY A 1 89 ? -0.098 -8.347 8.393 1.00 94.69 89 GLY A C 1
ATOM 696 O O . GLY A 1 89 ? -1.282 -8.632 8.262 1.00 94.69 89 GLY A O 1
ATOM 697 N N . ASP A 1 90 ? 0.825 -9.242 8.742 1.00 95.81 90 ASP A N 1
ATOM 698 C CA . ASP A 1 90 ? 0.495 -10.647 9.014 1.00 95.81 90 ASP A CA 1
ATOM 699 C C . ASP A 1 90 ? -0.459 -10.792 10.219 1.00 95.81 90 ASP A C 1
ATOM 701 O O . ASP A 1 90 ? -1.391 -11.589 10.155 1.00 95.81 90 ASP A O 1
ATOM 705 N N . VAL A 1 91 ? -0.307 -9.961 11.259 1.00 95.50 91 VAL A N 1
ATOM 706 C CA . VAL A 1 91 ? -1.255 -9.887 12.391 1.00 95.50 91 VAL A CA 1
ATOM 707 C C . VAL A 1 91 ? -2.654 -9.488 11.928 1.00 95.50 91 VAL A C 1
ATOM 709 O O . VAL A 1 91 ? -3.640 -10.101 12.325 1.00 95.50 91 VAL A O 1
ATOM 712 N N . ILE A 1 92 ? -2.760 -8.469 11.069 1.00 96.38 92 ILE A N 1
ATOM 713 C CA . ILE A 1 92 ? -4.047 -8.031 10.512 1.00 96.38 92 ILE A CA 1
ATOM 714 C C . ILE A 1 92 ? -4.693 -9.149 9.687 1.00 96.38 92 ILE A C 1
ATOM 716 O O . ILE A 1 92 ? -5.897 -9.358 9.807 1.00 96.38 92 ILE A O 1
ATOM 720 N N . GLU A 1 93 ? -3.919 -9.871 8.870 1.00 97.50 93 GLU A N 1
ATOM 721 C CA . GLU A 1 93 ? -4.434 -11.003 8.086 1.00 97.50 93 GLU A CA 1
ATOM 722 C C . GLU A 1 93 ? -4.975 -12.120 8.987 1.00 97.50 93 GLU A C 1
ATOM 724 O O . GLU A 1 93 ? -6.068 -12.621 8.731 1.00 97.50 93 GLU A O 1
ATOM 729 N N . GLU A 1 94 ? -4.238 -12.487 10.041 1.00 96.50 94 GLU A N 1
ATOM 730 C CA . GLU A 1 94 ? -4.649 -13.531 10.986 1.00 96.50 94 GLU A CA 1
ATOM 731 C C . GLU A 1 94 ? -5.908 -13.120 11.758 1.00 96.50 94 GLU A C 1
ATOM 733 O O . GLU A 1 94 ? -6.898 -13.849 11.763 1.00 96.50 94 GLU A O 1
ATOM 738 N N . VAL A 1 95 ? -5.900 -11.940 12.382 1.00 96.50 95 VAL A N 1
ATOM 739 C CA . VAL A 1 95 ? -6.990 -11.500 13.266 1.00 96.50 95 VAL A CA 1
ATOM 740 C C . VAL A 1 95 ? -8.281 -11.235 12.489 1.00 96.50 95 VAL A C 1
ATOM 742 O O . VAL A 1 95 ? -9.370 -11.557 12.962 1.00 96.50 95 VAL A O 1
ATOM 745 N N . LEU A 1 96 ? -8.189 -10.684 11.275 1.00 97.31 96 LEU A N 1
ATOM 746 C CA . LEU A 1 96 ? -9.372 -10.415 10.454 1.00 97.31 96 LEU A CA 1
ATOM 747 C C . LEU A 1 96 ? -9.900 -11.652 9.712 1.00 97.31 96 LEU A C 1
ATOM 749 O O . LEU A 1 96 ? -10.932 -11.561 9.041 1.00 97.31 96 LEU A O 1
ATOM 753 N N . ALA A 1 97 ? -9.244 -12.811 9.818 1.00 96.50 97 ALA A N 1
ATOM 754 C CA . ALA A 1 97 ? -9.707 -14.037 9.182 1.00 96.50 97 ALA A CA 1
ATOM 755 C C . ALA A 1 97 ? -11.123 -14.407 9.661 1.00 96.50 97 ALA A C 1
ATOM 757 O O . ALA A 1 97 ? -11.345 -14.681 10.835 1.00 96.50 97 ALA A O 1
ATOM 758 N N . GLY A 1 98 ? -12.089 -14.405 8.736 1.00 96.06 98 GLY A N 1
ATOM 759 C CA . GLY A 1 98 ? -13.498 -14.695 9.032 1.00 96.06 98 GLY A CA 1
ATOM 760 C C . GLY A 1 98 ? -14.309 -13.525 9.604 1.00 96.06 98 GLY A C 1
ATOM 761 O O . GLY A 1 98 ? -15.493 -13.709 9.868 1.00 96.06 98 GLY A O 1
ATOM 762 N N . HIS A 1 99 ? -13.714 -12.336 9.750 1.00 96.81 99 HIS A N 1
ATOM 763 C CA . HIS A 1 99 ? -14.354 -11.165 10.368 1.00 96.81 99 HIS A CA 1
ATOM 764 C C . HIS A 1 99 ? -14.640 -10.011 9.393 1.00 96.81 99 HIS A C 1
ATOM 766 O O . HIS A 1 99 ? -15.153 -8.975 9.808 1.00 96.81 99 HIS A O 1
ATOM 772 N N . THR A 1 100 ? -14.308 -10.164 8.109 1.00 97.50 100 THR A N 1
ATOM 773 C CA . THR A 1 100 ? -14.583 -9.156 7.074 1.00 97.50 100 THR A CA 1
ATOM 774 C C . THR A 1 100 ? -15.739 -9.572 6.166 1.00 97.50 100 THR A C 1
ATOM 776 O O . THR A 1 100 ? -16.099 -10.749 6.081 1.00 97.50 100 THR A O 1
ATOM 779 N N . HIS A 1 101 ? -16.295 -8.606 5.435 1.00 98.12 101 HIS A N 1
ATOM 780 C CA . HIS A 1 101 ? -17.322 -8.793 4.411 1.00 98.12 101 HIS A CA 1
ATOM 781 C C . HI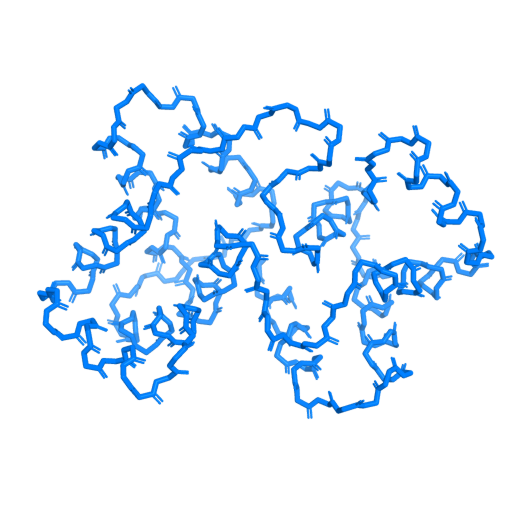S A 1 101 ? -16.800 -8.322 3.042 1.00 98.12 101 HIS A C 1
ATOM 783 O O . HIS A 1 101 ? -17.191 -7.245 2.566 1.00 98.12 101 HIS A O 1
ATOM 789 N N . PRO A 1 102 ? -15.925 -9.112 2.383 1.00 97.81 102 PRO A N 1
ATOM 790 C CA . PRO A 1 102 ? -15.218 -8.667 1.192 1.00 97.81 102 PRO A CA 1
ATOM 791 C C . PRO A 1 102 ? -16.153 -8.255 0.056 1.00 97.81 102 PRO A C 1
ATOM 793 O O . PRO A 1 102 ? -17.113 -8.952 -0.281 1.00 97.81 102 PRO A O 1
ATOM 796 N N . ARG A 1 103 ? -15.839 -7.125 -0.578 1.00 97.06 103 ARG A N 1
ATOM 797 C CA . ARG A 1 103 ? -16.489 -6.633 -1.799 1.00 97.06 103 ARG A CA 1
ATOM 798 C C . ARG A 1 103 ? -15.415 -6.154 -2.774 1.00 97.06 103 ARG A C 1
ATOM 800 O O . ARG A 1 103 ? -14.372 -5.680 -2.316 1.00 97.06 103 ARG A O 1
ATOM 807 N N . PRO A 1 104 ? -15.663 -6.202 -4.097 1.00 96.94 104 PRO A N 1
ATOM 808 C CA . PRO A 1 104 ? -14.737 -5.640 -5.072 1.00 96.94 104 PRO A CA 1
ATOM 809 C C . PRO A 1 104 ? -14.326 -4.216 -4.684 1.00 96.94 104 PRO A C 1
ATOM 811 O O . PRO A 1 104 ? -15.173 -3.346 -4.474 1.00 96.94 104 PRO A O 1
ATOM 814 N N . THR A 1 105 ? -13.018 -4.018 -4.528 1.00 97.94 105 THR A N 1
ATOM 815 C CA . THR A 1 105 ? -12.422 -2.754 -4.091 1.00 97.94 105 THR A CA 1
ATOM 816 C C . THR A 1 105 ? -11.199 -2.470 -4.965 1.00 97.94 105 THR A C 1
ATOM 818 O O . THR A 1 105 ? -10.238 -3.250 -5.020 1.00 97.94 105 THR A O 1
ATOM 821 N N . SER A 1 106 ? -11.245 -1.373 -5.714 1.00 97.88 106 SER A N 1
ATOM 822 C CA . SER A 1 106 ? -10.158 -0.904 -6.577 1.00 97.88 106 SER A CA 1
ATOM 823 C C . SER A 1 106 ? -9.073 -0.183 -5.766 1.00 97.88 106 SER A C 1
ATOM 825 O O . SER A 1 106 ? -9.252 0.107 -4.585 1.00 97.88 106 SER A O 1
ATOM 827 N N . LEU A 1 107 ? -7.918 0.105 -6.376 1.00 98.44 107 LEU A N 1
ATOM 828 C CA . LEU A 1 107 ? -6.924 0.967 -5.715 1.00 98.44 107 LEU A CA 1
ATOM 829 C C . LEU A 1 107 ? -7.420 2.413 -5.591 1.00 98.44 107 LEU A C 1
ATOM 831 O O . LEU A 1 107 ? -7.053 3.093 -4.637 1.00 98.44 107 LEU A O 1
ATOM 835 N N . ARG A 1 108 ? -8.296 2.856 -6.499 1.00 97.88 108 ARG A N 1
ATOM 836 C CA . ARG A 1 108 ? -8.966 4.154 -6.411 1.00 97.88 108 ARG A CA 1
ATOM 837 C C . ARG A 1 108 ? -9.870 4.234 -5.181 1.00 97.88 108 ARG A C 1
ATOM 839 O O . ARG A 1 108 ? -9.739 5.183 -4.419 1.00 97.88 108 ARG A O 1
ATOM 846 N N . ASP A 1 109 ? -10.696 3.216 -4.930 1.00 97.94 109 ASP A N 1
ATOM 847 C CA . ASP A 1 109 ? -11.547 3.150 -3.727 1.00 97.94 109 ASP A CA 1
ATOM 848 C C . ASP A 1 109 ? -10.709 3.238 -2.437 1.00 97.94 109 ASP A C 1
ATOM 850 O O . ASP A 1 109 ? -11.077 3.917 -1.472 1.00 97.94 109 ASP A O 1
ATOM 854 N N . VAL A 1 110 ? -9.553 2.559 -2.422 1.00 98.38 110 VAL A N 1
ATOM 855 C CA . VAL A 1 110 ? -8.581 2.646 -1.322 1.00 98.38 110 VAL A CA 1
ATOM 856 C C . VAL A 1 110 ? -8.059 4.077 -1.202 1.00 98.38 110 VAL A C 1
ATOM 858 O O . VAL A 1 110 ? -8.120 4.643 -0.112 1.00 98.38 110 VAL A O 1
ATOM 861 N N . HIS A 1 111 ? -7.594 4.682 -2.298 1.00 97.88 111 HIS A N 1
ATOM 862 C CA . HIS A 1 111 ? -7.068 6.047 -2.304 1.00 97.88 111 HIS A CA 1
ATOM 863 C C . HIS A 1 111 ? -8.093 7.060 -1.792 1.00 97.88 111 HIS A C 1
ATOM 865 O O . HIS A 1 111 ? -7.797 7.810 -0.865 1.00 97.88 111 HIS A O 1
ATOM 871 N N . GLU A 1 112 ? -9.311 7.041 -2.328 1.00 97.62 112 GLU A N 1
ATOM 872 C CA . GLU A 1 112 ? -10.417 7.900 -1.896 1.00 97.62 112 GLU A CA 1
ATOM 873 C C . GLU A 1 112 ? -10.707 7.727 -0.403 1.00 97.62 112 GLU A C 1
ATOM 875 O O . GLU A 1 112 ? -10.897 8.706 0.323 1.00 97.62 112 GLU A O 1
ATOM 880 N N . THR A 1 113 ? -10.652 6.491 0.097 1.00 97.19 113 THR A N 1
ATOM 881 C CA . THR A 1 113 ? -10.832 6.233 1.526 1.00 97.19 113 THR A CA 1
ATOM 882 C C . THR A 1 113 ? -9.677 6.783 2.363 1.00 97.19 113 THR A C 1
ATOM 884 O O . THR A 1 113 ? -9.924 7.369 3.416 1.00 97.19 113 THR A O 1
ATOM 887 N N . LEU A 1 114 ? -8.425 6.662 1.914 1.00 96.81 114 LEU A N 1
ATOM 888 C CA . LEU A 1 114 ? -7.269 7.249 2.603 1.00 96.81 114 LEU A CA 1
ATOM 889 C C . LEU A 1 114 ? -7.343 8.783 2.626 1.00 96.81 114 LEU A C 1
ATOM 891 O O . LEU A 1 114 ? -7.050 9.391 3.656 1.00 96.81 114 LEU A O 1
ATOM 895 N N . VAL A 1 115 ? -7.800 9.415 1.542 1.00 96.81 115 VAL A N 1
ATOM 896 C CA . VAL A 1 115 ? -8.081 10.860 1.512 1.00 96.81 115 VAL A CA 1
ATOM 897 C C . VAL A 1 115 ? -9.180 11.214 2.515 1.00 96.81 115 VAL A C 1
ATOM 899 O O . VAL A 1 115 ? -8.982 12.087 3.358 1.00 96.81 115 VAL A O 1
ATOM 902 N N . ARG A 1 116 ? -10.289 10.469 2.529 1.00 95.69 116 ARG A N 1
ATOM 903 C CA . ARG A 1 116 ? -11.372 10.653 3.506 1.00 95.69 116 ARG A CA 1
ATOM 904 C C . ARG A 1 116 ? -10.880 10.519 4.949 1.00 95.69 116 ARG A C 1
ATOM 906 O O . ARG A 1 116 ? -11.327 11.276 5.809 1.00 95.69 116 ARG A O 1
ATOM 913 N N . VAL A 1 117 ? -9.972 9.578 5.228 1.00 95.69 117 VAL A N 1
ATOM 914 C CA . VAL A 1 117 ? -9.331 9.402 6.544 1.00 95.69 117 VAL A CA 1
ATOM 915 C C . VAL A 1 117 ? -8.451 10.606 6.889 1.00 95.69 117 VAL A C 1
ATOM 917 O O . VAL A 1 117 ? -8.516 11.096 8.017 1.00 95.69 117 VAL A O 1
ATOM 920 N N . TYR A 1 118 ? -7.654 11.110 5.942 1.00 95.12 118 TYR A N 1
ATOM 921 C CA . TYR A 1 118 ? -6.850 12.322 6.128 1.00 95.12 118 TYR A CA 1
ATOM 922 C C . TYR A 1 118 ? -7.717 13.524 6.540 1.00 95.12 118 TYR A C 1
ATOM 924 O O . TYR A 1 118 ? -7.368 14.241 7.478 1.00 95.12 118 TYR A O 1
ATOM 932 N N . GLU A 1 119 ? -8.869 13.698 5.890 1.00 94.94 119 GLU A N 1
ATOM 933 C CA . GLU A 1 119 ? -9.799 14.813 6.112 1.00 94.94 119 GLU A CA 1
ATOM 934 C C . GLU A 1 119 ? -10.550 14.747 7.454 1.00 94.94 119 GLU A C 1
ATOM 936 O O . GLU A 1 119 ? -11.082 15.759 7.927 1.00 94.94 119 GLU A O 1
ATOM 941 N N . GLN A 1 120 ? -10.595 13.582 8.110 1.00 95.56 120 GLN A N 1
ATOM 942 C CA . GLN A 1 120 ? -11.265 13.456 9.402 1.00 95.56 120 GLN A CA 1
ATOM 943 C C . GLN A 1 120 ? -10.522 14.211 10.509 1.00 95.56 120 GLN A C 1
ATOM 945 O O . GLN A 1 120 ? -9.328 14.034 10.745 1.00 95.56 120 GLN A O 1
ATOM 950 N N . ARG A 1 121 ? -11.278 15.002 11.279 1.00 90.38 121 ARG A N 1
ATOM 951 C CA . ARG A 1 121 ? -10.736 15.834 12.367 1.00 90.38 121 ARG A CA 1
ATOM 952 C C . ARG A 1 121 ? -10.493 15.089 13.676 1.00 90.38 121 ARG A C 1
ATOM 954 O O . ARG A 1 121 ? -9.762 15.588 14.523 1.00 90.38 121 ARG A O 1
ATOM 961 N N . THR A 1 122 ? -11.123 13.933 13.878 1.00 93.44 122 THR A N 1
ATOM 962 C CA . THR A 1 122 ? -11.045 13.193 15.144 1.00 93.44 122 THR A CA 1
ATOM 963 C C . THR A 1 122 ? -10.498 11.795 14.929 1.00 93.44 122 THR A C 1
ATOM 965 O O . THR A 1 122 ? -10.772 11.160 13.912 1.00 93.44 122 THR A O 1
ATOM 968 N N . VAL A 1 123 ? -9.763 11.293 15.926 1.00 93.50 123 VAL A N 1
ATOM 969 C CA . VAL A 1 123 ? -9.248 9.917 15.926 1.00 93.50 123 VAL A CA 1
ATOM 970 C C . VAL A 1 123 ? -10.384 8.914 15.735 1.00 93.50 123 VAL A C 1
ATOM 972 O O . VAL A 1 123 ? -10.272 8.051 14.880 1.00 93.50 123 VAL A O 1
ATOM 975 N N . LYS A 1 124 ? -11.513 9.095 16.432 1.00 94.50 124 LYS A N 1
ATOM 976 C CA . LYS A 1 124 ? -12.693 8.228 16.302 1.00 94.50 124 LYS A CA 1
ATOM 977 C C . LYS A 1 124 ? -13.176 8.097 14.851 1.00 94.50 124 LYS A C 1
ATOM 979 O O . LYS A 1 124 ? -13.324 6.985 14.363 1.00 94.50 124 LYS A O 1
ATOM 984 N N . LYS A 1 125 ? -13.353 9.218 14.142 1.00 95.56 125 LYS A N 1
ATOM 985 C CA . LYS A 1 125 ? -13.807 9.197 12.742 1.00 95.56 125 LYS A CA 1
ATOM 986 C C . LYS A 1 125 ? -12.764 8.595 11.798 1.00 95.56 125 LYS A C 1
ATOM 988 O O . LYS A 1 125 ? -13.125 7.944 10.823 1.00 95.56 125 LYS A O 1
ATOM 993 N N . LYS A 1 126 ? -11.471 8.790 12.086 1.00 95.69 126 LYS A N 1
ATOM 994 C CA . LYS A 1 126 ? -10.385 8.111 11.363 1.00 95.69 126 LYS A CA 1
ATOM 995 C C . LYS A 1 126 ? -10.454 6.595 11.551 1.00 95.69 126 LYS A C 1
ATOM 997 O O . LYS A 1 126 ? -10.367 5.874 10.562 1.00 95.69 126 LYS A O 1
ATOM 1002 N N . THR A 1 127 ? -10.645 6.131 12.788 1.00 96.06 127 THR A N 1
ATOM 1003 C CA . THR A 1 127 ? -10.817 4.708 13.117 1.00 96.06 127 THR A CA 1
ATOM 1004 C C . THR A 1 127 ? -12.023 4.119 12.394 1.00 96.06 127 THR A C 1
ATOM 1006 O O . THR A 1 127 ? -11.891 3.078 11.765 1.00 96.06 127 THR A O 1
ATOM 1009 N N . GLU A 1 128 ? -13.174 4.799 12.423 1.00 96.50 128 GLU A N 1
ATOM 1010 C CA . GLU A 1 128 ? -14.403 4.361 11.744 1.00 96.50 128 GLU A CA 1
ATOM 1011 C C . GLU A 1 128 ? -14.192 4.216 10.230 1.00 96.50 128 GLU A C 1
ATOM 1013 O O . GLU A 1 128 ? -14.469 3.158 9.670 1.00 96.50 128 GLU A O 1
ATOM 1018 N N . ALA A 1 129 ? -13.619 5.231 9.575 1.00 96.50 129 ALA A N 1
ATOM 1019 C CA . ALA A 1 129 ? -13.360 5.193 8.136 1.00 96.50 129 ALA A CA 1
ATOM 1020 C C . ALA A 1 129 ? -12.331 4.119 7.736 1.00 96.50 129 ALA A C 1
ATOM 1022 O O . ALA A 1 129 ? -12.461 3.521 6.666 1.00 96.50 129 ALA A O 1
ATOM 1023 N N . LEU A 1 130 ? -11.323 3.862 8.580 1.00 97.38 130 LEU A N 1
ATOM 1024 C CA . LEU A 1 130 ? -10.369 2.771 8.374 1.00 97.38 130 LEU A CA 1
ATOM 1025 C C . LEU A 1 130 ? -11.034 1.405 8.576 1.00 97.38 130 LEU A C 1
ATOM 1027 O O . LEU A 1 130 ? -10.851 0.517 7.751 1.00 97.38 130 LEU A O 1
ATOM 1031 N N . ARG A 1 131 ? -11.838 1.240 9.630 1.00 97.56 131 ARG A N 1
ATOM 1032 C CA . ARG A 1 131 ? -12.598 0.013 9.898 1.00 97.56 131 ARG A CA 1
ATOM 1033 C C . ARG A 1 131 ? -13.522 -0.336 8.733 1.00 97.56 131 ARG A C 1
ATOM 1035 O O . ARG A 1 131 ? -13.536 -1.482 8.306 1.00 97.56 131 ARG A O 1
ATOM 1042 N N . GLU A 1 132 ? -14.244 0.645 8.190 1.00 97.75 132 GLU A N 1
ATOM 1043 C CA . GLU A 1 132 ? -15.085 0.468 6.996 1.00 97.75 132 GLU A CA 1
ATOM 1044 C C . GLU A 1 132 ? -14.288 -0.019 5.779 1.00 97.75 132 GLU A C 1
ATOM 1046 O O . GLU A 1 132 ? -14.781 -0.846 5.013 1.00 97.75 132 GLU A O 1
ATOM 1051 N N . LEU A 1 133 ? -13.064 0.487 5.587 1.00 98.06 133 LEU A N 1
ATOM 1052 C CA . LEU A 1 133 ? -12.189 0.007 4.521 1.00 98.06 133 LEU A CA 1
ATOM 1053 C C . LEU A 1 133 ? -11.798 -1.451 4.761 1.00 98.06 133 LEU A C 1
ATOM 1055 O O . LEU A 1 133 ? -11.958 -2.269 3.865 1.00 98.06 133 LEU A O 1
ATOM 1059 N N . LEU A 1 134 ? -11.305 -1.774 5.960 1.00 98.31 134 LEU A N 1
ATOM 1060 C CA . LEU A 1 134 ? -10.838 -3.121 6.300 1.00 98.31 134 LEU A CA 1
ATOM 1061 C C . LEU A 1 134 ? -11.963 -4.164 6.206 1.00 98.31 134 LEU A C 1
ATOM 1063 O O . LEU A 1 134 ? -11.721 -5.253 5.700 1.00 98.31 134 LEU A O 1
ATOM 1067 N N . ASP A 1 135 ? -1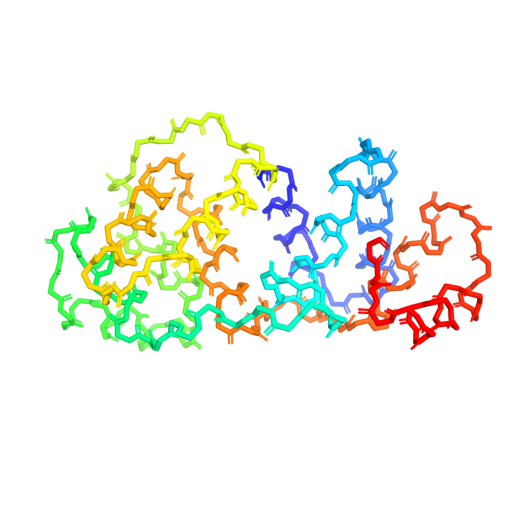3.191 -3.818 6.606 1.00 98.44 135 ASP A N 1
ATOM 1068 C CA . ASP A 1 135 ? -14.365 -4.697 6.498 1.00 98.44 135 ASP A CA 1
ATOM 1069 C C . ASP A 1 135 ? -14.686 -5.076 5.046 1.00 98.44 135 ASP A C 1
ATOM 1071 O O . ASP A 1 135 ? -15.092 -6.198 4.763 1.00 98.44 135 ASP A O 1
ATOM 1075 N N . ARG A 1 136 ? -14.454 -4.167 4.093 1.00 98.00 136 ARG A N 1
ATOM 1076 C CA . ARG A 1 136 ? -14.696 -4.423 2.664 1.00 98.00 136 ARG A CA 1
ATOM 1077 C C . ARG A 1 136 ? -13.608 -5.252 1.990 1.00 98.00 136 ARG A C 1
ATOM 1079 O O . ARG A 1 136 ? -13.797 -5.655 0.842 1.00 98.00 136 ARG A O 1
ATOM 1086 N N . LEU A 1 137 ? -12.477 -5.471 2.649 1.00 98.56 137 LEU A N 1
ATOM 1087 C CA . LEU A 1 137 ? -11.318 -6.146 2.082 1.00 98.56 137 LEU A CA 1
ATOM 1088 C C . LEU A 1 137 ? -11.267 -7.612 2.515 1.00 98.56 137 LEU A C 1
ATOM 1090 O O . LEU A 1 137 ? -11.716 -7.998 3.594 1.00 98.56 137 LEU A O 1
ATOM 1094 N N . THR A 1 138 ? -10.662 -8.452 1.683 1.00 98.56 138 THR A N 1
ATOM 1095 C CA . THR A 1 138 ? -10.183 -9.754 2.158 1.00 98.56 138 THR A CA 1
ATOM 1096 C C . THR A 1 138 ? -9.084 -9.548 3.213 1.00 98.56 138 THR A C 1
ATOM 1098 O O . THR A 1 138 ? -8.365 -8.545 3.154 1.00 98.56 138 THR A O 1
ATOM 1101 N N . PRO A 1 139 ? -8.871 -10.496 4.145 1.00 98.25 139 PRO A N 1
ATOM 1102 C CA . PRO A 1 139 ? -7.809 -10.374 5.151 1.00 98.25 139 PRO A CA 1
ATOM 1103 C C . PRO A 1 139 ? -6.416 -10.134 4.544 1.00 98.25 139 PRO A C 1
ATOM 1105 O O . PRO A 1 139 ? -5.641 -9.318 5.041 1.00 98.25 139 PRO A O 1
ATOM 1108 N N . ARG A 1 140 ? -6.130 -10.757 3.392 1.00 98.38 140 ARG A N 1
ATOM 1109 C CA . ARG A 1 140 ? -4.891 -10.532 2.636 1.00 98.38 140 ARG A CA 1
ATOM 1110 C C . ARG A 1 140 ? -4.772 -9.099 2.123 1.00 98.38 140 ARG A C 1
ATOM 1112 O O . ARG A 1 140 ? -3.705 -8.503 2.203 1.00 98.38 140 ARG A O 1
ATOM 1119 N N . GLU A 1 141 ? -5.837 -8.533 1.568 1.00 98.69 141 GLU A N 1
ATOM 1120 C CA . GLU A 1 141 ? -5.819 -7.140 1.113 1.00 98.69 141 GLU A CA 1
ATOM 1121 C C . GLU A 1 141 ? -5.677 -6.174 2.299 1.00 98.69 141 GLU A C 1
ATOM 1123 O O . GLU A 1 141 ? -4.872 -5.243 2.235 1.00 98.69 141 GLU A O 1
ATOM 1128 N N . ALA A 1 142 ? -6.389 -6.431 3.401 1.00 98.44 142 ALA A N 1
ATOM 1129 C CA . ALA A 1 142 ? -6.304 -5.661 4.641 1.00 98.44 142 ALA A CA 1
ATOM 1130 C C . ALA A 1 142 ? -4.877 -5.640 5.219 1.00 98.44 142 ALA A C 1
ATOM 1132 O O . ALA A 1 142 ? -4.397 -4.589 5.650 1.00 98.44 142 ALA A O 1
ATOM 1133 N N . LYS A 1 143 ? -4.149 -6.757 5.138 1.00 98.06 143 LYS A N 1
ATOM 1134 C CA . LYS A 1 143 ? -2.720 -6.832 5.471 1.00 98.06 143 LYS A CA 1
ATOM 1135 C C . LYS A 1 143 ? -1.868 -5.830 4.706 1.00 98.06 143 LYS A C 1
ATOM 1137 O O . LYS A 1 143 ? -1.017 -5.172 5.305 1.00 98.06 143 LYS A O 1
ATOM 1142 N N . TYR A 1 144 ? -2.082 -5.691 3.398 1.00 98.31 144 TYR A N 1
ATOM 1143 C CA . TYR A 1 144 ? -1.331 -4.722 2.599 1.00 98.31 144 TYR A CA 1
ATOM 1144 C C . TYR A 1 144 ? -1.696 -3.282 2.951 1.00 98.31 144 TYR A C 1
ATOM 1146 O O . TYR A 1 144 ? -0.802 -2.440 2.978 1.00 98.31 144 TYR A O 1
ATOM 1154 N N . ILE A 1 145 ? -2.955 -3.002 3.308 1.00 97.94 145 ILE A N 1
ATOM 1155 C CA . ILE A 1 145 ? -3.325 -1.695 3.870 1.00 97.94 145 ILE A CA 1
ATOM 1156 C C . ILE A 1 145 ? -2.551 -1.437 5.161 1.00 97.94 145 ILE A C 1
ATOM 1158 O O . ILE A 1 145 ? -1.901 -0.403 5.274 1.00 97.94 145 ILE A O 1
ATOM 1162 N N . GLY A 1 146 ? -2.543 -2.390 6.096 1.00 95.94 146 GLY A N 1
ATOM 1163 C CA . GLY A 1 146 ? -1.760 -2.292 7.327 1.00 95.94 146 GLY A CA 1
ATOM 1164 C C . GLY A 1 146 ? -0.295 -1.951 7.060 1.00 95.94 146 GLY A C 1
ATOM 1165 O O . GLY A 1 146 ? 0.216 -0.968 7.587 1.00 95.94 146 GLY A O 1
ATOM 1166 N N . LYS A 1 147 ? 0.346 -2.700 6.160 1.00 95.81 147 LYS A N 1
ATOM 1167 C CA . LYS A 1 147 ? 1.745 -2.501 5.758 1.00 95.81 147 LYS A CA 1
ATOM 1168 C C . LYS A 1 147 ? 2.026 -1.128 5.137 1.00 95.81 147 LYS A C 1
ATOM 1170 O O . LYS A 1 147 ? 3.048 -0.518 5.447 1.00 95.81 147 LYS A O 1
ATOM 1175 N N . ILE A 1 148 ? 1.124 -0.629 4.287 1.00 96.06 148 ILE A N 1
ATOM 1176 C CA . ILE A 1 148 ? 1.205 0.720 3.702 1.00 96.06 148 ILE A CA 1
ATOM 1177 C C . ILE A 1 148 ? 1.086 1.786 4.796 1.00 96.06 148 ILE A C 1
ATOM 1179 O O . ILE A 1 148 ? 1.835 2.761 4.803 1.00 96.06 148 ILE A O 1
ATOM 1183 N N . LEU A 1 149 ? 0.159 1.605 5.738 1.00 94.94 149 LEU A N 1
ATOM 1184 C CA . LEU A 1 149 ? -0.062 2.555 6.826 1.00 94.94 149 LEU A CA 1
ATOM 1185 C C . LEU A 1 149 ? 1.096 2.581 7.830 1.00 94.94 149 LEU A C 1
ATOM 1187 O O . LEU A 1 149 ? 1.367 3.632 8.408 1.00 94.94 149 LEU A O 1
ATOM 1191 N N . THR A 1 150 ? 1.787 1.456 8.027 1.00 91.75 150 THR A N 1
ATOM 1192 C CA . THR A 1 150 ? 2.955 1.366 8.914 1.00 91.75 150 THR A CA 1
ATOM 1193 C C . THR A 1 150 ? 4.285 1.681 8.234 1.00 91.75 150 THR A C 1
ATOM 1195 O O . THR A 1 150 ? 5.298 1.761 8.925 1.00 91.75 150 THR A O 1
ATOM 1198 N N . GLY A 1 151 ? 4.312 1.875 6.913 1.00 92.25 151 GLY A N 1
ATOM 1199 C CA . GLY A 1 151 ? 5.524 2.278 6.197 1.00 92.25 151 GLY A CA 1
ATOM 1200 C C . GLY A 1 151 ? 6.487 1.143 5.837 1.00 92.25 151 GLY A C 1
ATOM 1201 O O . GLY A 1 151 ? 7.627 1.418 5.471 1.00 92.25 151 GLY A O 1
ATOM 1202 N N . ASP A 1 152 ? 6.072 -0.121 5.956 1.00 91.75 152 ASP A N 1
ATOM 1203 C CA . ASP A 1 152 ? 6.942 -1.273 5.697 1.00 91.75 152 ASP A CA 1
ATOM 1204 C C . ASP A 1 152 ? 6.147 -2.470 5.156 1.00 91.75 152 ASP A C 1
ATOM 1206 O O . ASP A 1 152 ? 5.329 -3.071 5.855 1.00 91.75 152 ASP A O 1
ATOM 1210 N N . LEU A 1 153 ? 6.412 -2.849 3.899 1.00 95.19 153 LEU A N 1
ATOM 1211 C CA . LEU A 1 153 ? 5.798 -4.029 3.284 1.00 95.19 153 LEU A CA 1
ATOM 1212 C C . LEU A 1 153 ? 6.410 -5.349 3.771 1.00 95.19 153 LEU A C 1
ATOM 1214 O O . LEU A 1 153 ? 5.739 -6.379 3.734 1.00 95.19 153 LEU A O 1
ATOM 1218 N N . ARG A 1 154 ? 7.678 -5.368 4.200 1.00 93.94 154 ARG A N 1
ATOM 1219 C CA . ARG A 1 154 ? 8.435 -6.594 4.542 1.00 93.94 154 ARG A CA 1
ATOM 1220 C C . ARG A 1 154 ? 8.396 -7.710 3.494 1.00 93.94 154 ARG A C 1
ATOM 1222 O O . ARG A 1 154 ? 8.480 -8.890 3.817 1.00 93.94 154 ARG A O 1
ATOM 1229 N N . ILE A 1 155 ? 8.336 -7.334 2.219 1.00 95.62 155 ILE A N 1
ATOM 1230 C CA . ILE A 1 155 ? 8.413 -8.260 1.072 1.00 95.62 155 ILE A CA 1
ATOM 1231 C C . ILE A 1 155 ? 9.792 -8.221 0.382 1.00 95.62 155 ILE A C 1
ATOM 1233 O O . ILE A 1 155 ? 10.010 -8.779 -0.693 1.00 95.62 155 ILE A O 1
ATOM 1237 N N . GLY A 1 156 ? 10.761 -7.526 0.991 1.00 92.50 156 GLY A N 1
ATOM 1238 C CA . GLY A 1 156 ? 12.094 -7.309 0.426 1.00 92.50 156 GLY A CA 1
ATOM 1239 C C . GLY A 1 156 ? 12.064 -6.506 -0.878 1.00 92.50 156 GLY A C 1
ATOM 1240 O O . GLY A 1 156 ? 12.843 -6.802 -1.784 1.00 92.50 156 GLY A O 1
ATOM 1241 N N . LEU A 1 157 ? 11.144 -5.544 -0.970 1.00 91.94 157 LEU A N 1
ATOM 1242 C CA . LEU A 1 157 ? 11.034 -4.568 -2.049 1.00 91.94 157 LEU A CA 1
ATOM 1243 C C . LEU A 1 157 ? 11.492 -3.206 -1.511 1.00 91.94 157 LEU A C 1
ATOM 1245 O O . LEU A 1 157 ? 11.022 -2.764 -0.467 1.00 91.94 157 LEU A O 1
ATOM 1249 N N . ARG A 1 158 ? 12.453 -2.573 -2.187 1.00 89.06 158 ARG A N 1
ATOM 1250 C CA . ARG A 1 158 ? 12.924 -1.206 -1.896 1.00 89.06 158 ARG A CA 1
ATOM 1251 C C . ARG A 1 158 ? 12.489 -0.287 -3.036 1.00 89.06 158 ARG A C 1
ATOM 1253 O O . ARG A 1 158 ? 12.252 -0.793 -4.128 1.00 89.06 158 ARG A O 1
ATOM 1260 N N . ALA A 1 159 ? 12.473 1.031 -2.823 1.00 87.62 159 ALA A N 1
ATOM 1261 C CA . ALA A 1 159 ? 12.068 2.009 -3.844 1.00 87.62 159 ALA A CA 1
ATOM 1262 C C . ALA A 1 159 ? 12.772 1.802 -5.203 1.00 87.62 159 ALA A C 1
ATOM 1264 O O . ALA A 1 159 ? 12.100 1.698 -6.220 1.00 87.62 159 ALA A O 1
ATOM 1265 N N . GLY A 1 160 ? 14.091 1.569 -5.217 1.00 93.56 160 GLY A N 1
ATOM 1266 C CA . GLY A 1 160 ? 14.817 1.288 -6.466 1.00 93.56 160 GLY A CA 1
ATOM 1267 C C . GLY A 1 160 ? 14.360 0.022 -7.213 1.00 93.56 160 GLY A C 1
ATOM 1268 O O . GLY A 1 160 ? 14.494 -0.059 -8.427 1.00 93.56 160 GLY A O 1
ATOM 1269 N N . LEU A 1 161 ? 13.767 -0.966 -6.529 1.00 96.44 161 LEU A N 1
ATOM 1270 C CA . LEU A 1 161 ? 13.154 -2.120 -7.203 1.00 96.44 161 LEU A CA 1
ATOM 1271 C C . LEU A 1 161 ? 11.785 -1.787 -7.804 1.00 96.44 161 LEU A C 1
ATOM 1273 O O . LEU A 1 161 ? 11.371 -2.447 -8.754 1.00 96.44 161 LEU A O 1
ATOM 1277 N N . VAL A 1 162 ? 11.095 -0.780 -7.263 1.00 97.38 162 VAL A N 1
ATOM 1278 C CA . VAL A 1 162 ? 9.873 -0.237 -7.866 1.00 97.38 162 VAL A CA 1
ATOM 1279 C C . VAL A 1 162 ? 10.219 0.472 -9.170 1.00 97.38 162 VAL A C 1
ATOM 1281 O O . VAL A 1 162 ? 9.628 0.154 -10.198 1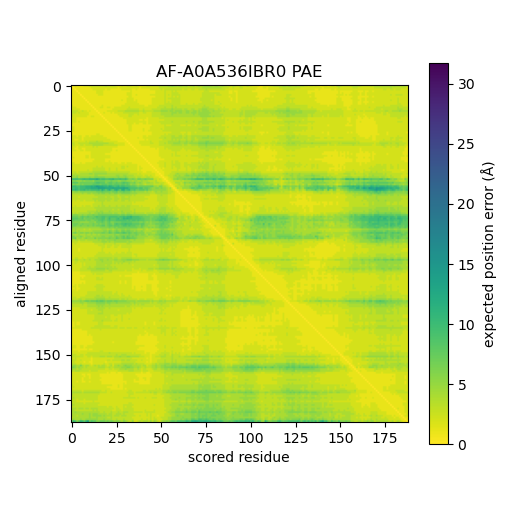.00 97.38 162 VAL A O 1
ATOM 1284 N N . GLU A 1 163 ? 11.252 1.318 -9.156 1.00 97.75 163 GLU A N 1
ATOM 1285 C CA . GLU A 1 163 ? 11.803 1.970 -10.354 1.00 97.75 163 GLU A CA 1
ATOM 1286 C C . GLU A 1 163 ? 12.236 0.949 -11.419 1.00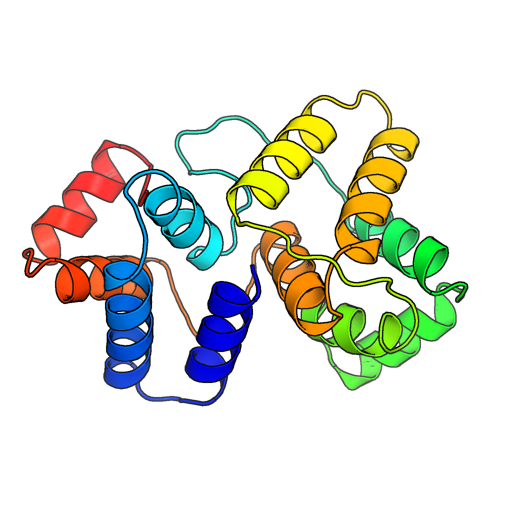 97.75 163 GLU A C 1
ATOM 1288 O O . GLU A 1 163 ? 11.871 1.076 -12.585 1.00 97.75 163 GLU A O 1
ATOM 1293 N N . GLU A 1 164 ? 12.945 -0.118 -11.028 1.00 98.00 164 GLU A N 1
ATOM 1294 C CA . GLU A 1 164 ? 13.298 -1.218 -11.941 1.00 98.00 164 GLU A CA 1
ATOM 1295 C C . GLU A 1 164 ? 12.068 -1.934 -12.519 1.00 98.00 164 GLU A C 1
ATOM 1297 O O . GLU A 1 164 ? 12.093 -2.353 -13.677 1.00 98.00 164 GLU A O 1
ATOM 1302 N N . GLY A 1 165 ? 10.998 -2.087 -11.734 1.00 97.94 165 GLY A N 1
ATOM 1303 C CA . GLY A 1 165 ? 9.728 -2.636 -12.209 1.00 97.94 165 GLY A CA 1
ATOM 1304 C C . GLY A 1 165 ? 9.064 -1.740 -13.256 1.00 97.94 165 GLY A C 1
ATOM 1305 O O . GLY A 1 165 ? 8.652 -2.243 -14.298 1.00 97.94 165 GLY A O 1
ATOM 1306 N N . ILE A 1 166 ? 9.023 -0.425 -13.022 1.00 97.81 166 ILE A N 1
ATOM 1307 C CA . ILE A 1 166 ? 8.506 0.576 -13.973 1.00 97.81 166 ILE A CA 1
ATOM 1308 C C . ILE A 1 166 ? 9.334 0.555 -15.265 1.00 97.81 166 ILE A C 1
ATOM 1310 O O . ILE A 1 166 ? 8.784 0.422 -16.357 1.00 97.81 166 ILE A O 1
ATOM 1314 N N . ALA A 1 167 ? 10.664 0.602 -15.146 1.00 98.06 167 ALA A N 1
ATOM 1315 C CA . ALA A 1 167 ? 11.582 0.538 -16.282 1.00 98.06 167 ALA A CA 1
ATOM 1316 C C . ALA A 1 167 ? 11.347 -0.719 -17.137 1.00 98.06 167 ALA A C 1
ATOM 1318 O O . ALA A 1 167 ? 11.284 -0.639 -18.363 1.00 98.06 167 ALA A O 1
ATOM 1319 N N . LYS A 1 168 ? 11.155 -1.881 -16.495 1.00 97.12 168 LYS A N 1
ATOM 1320 C CA . LYS A 1 168 ? 10.828 -3.139 -17.181 1.00 97.12 168 LYS A CA 1
ATOM 1321 C C . LYS A 1 168 ? 9.455 -3.125 -17.845 1.00 97.12 168 LYS A C 1
ATOM 1323 O O . LYS A 1 168 ? 9.348 -3.618 -18.963 1.00 97.12 168 LYS A O 1
ATOM 1328 N N . ALA A 1 169 ? 8.433 -2.598 -17.173 1.00 97.75 169 ALA A N 1
ATOM 1329 C CA . ALA A 1 169 ? 7.066 -2.566 -17.690 1.00 97.75 169 ALA A CA 1
ATOM 1330 C C . ALA A 1 169 ? 6.968 -1.769 -18.998 1.00 97.75 169 ALA A C 1
ATOM 1332 O O . ALA A 1 169 ? 6.285 -2.190 -19.927 1.00 97.75 169 ALA A O 1
ATOM 1333 N N . PHE A 1 170 ? 7.689 -0.647 -19.076 1.00 97.12 170 PHE A N 1
ATOM 1334 C CA . PHE A 1 170 ? 7.546 0.321 -20.167 1.00 97.12 170 PHE A CA 1
ATOM 1335 C C . PHE A 1 170 ? 8.774 0.422 -21.080 1.00 97.12 170 PHE A C 1
ATOM 1337 O O . PHE A 1 170 ? 8.818 1.276 -21.960 1.00 97.12 170 PHE A O 1
ATOM 1344 N N . GLY A 1 171 ? 9.777 -0.442 -20.890 1.00 96.62 171 GLY A N 1
ATOM 1345 C CA . GLY A 1 171 ? 10.990 -0.460 -21.713 1.00 96.62 171 GLY A CA 1
ATOM 1346 C C . GLY A 1 171 ? 11.822 0.824 -21.622 1.00 96.62 171 GLY A C 1
ATOM 1347 O O . GLY A 1 171 ? 12.525 1.163 -22.572 1.00 96.62 171 GLY A O 1
ATOM 1348 N N . ALA A 1 172 ? 11.735 1.546 -20.503 1.00 96.69 172 ALA A N 1
ATOM 1349 C CA . ALA A 1 172 ? 12.448 2.800 -20.285 1.00 96.69 172 ALA A CA 1
ATOM 1350 C C . ALA A 1 172 ? 13.823 2.560 -19.628 1.00 96.69 172 ALA A C 1
ATOM 1352 O O . ALA A 1 172 ? 13.975 1.620 -18.839 1.00 96.69 172 ALA A O 1
ATOM 1353 N N . PRO A 1 173 ? 14.838 3.406 -19.888 1.00 97.94 173 PRO A N 1
ATOM 1354 C CA . PRO A 1 173 ? 16.090 3.360 -19.141 1.00 97.94 173 PRO A CA 1
ATOM 1355 C C . PRO A 1 173 ? 15.846 3.613 -17.648 1.00 97.94 173 PRO A C 1
ATOM 1357 O O . PRO A 1 173 ? 15.227 4.605 -17.272 1.00 97.94 173 PRO A O 1
ATOM 1360 N N . LEU A 1 174 ? 16.380 2.747 -16.778 1.00 97.50 174 LEU A N 1
ATOM 1361 C CA . LEU A 1 174 ? 16.229 2.894 -15.323 1.00 97.50 174 LEU A CA 1
ATOM 1362 C C . LEU A 1 174 ? 16.695 4.269 -14.826 1.00 97.50 174 LEU A C 1
ATOM 1364 O O . LEU A 1 174 ? 16.044 4.859 -13.975 1.00 97.50 174 LEU A O 1
ATOM 1368 N N . ALA A 1 175 ? 17.793 4.788 -15.381 1.00 97.75 175 ALA A N 1
ATOM 1369 C CA . ALA A 1 175 ? 18.320 6.096 -15.005 1.00 97.75 175 ALA A CA 1
ATOM 1370 C C . ALA A 1 175 ? 17.302 7.227 -15.228 1.00 97.75 175 ALA A C 1
ATOM 1372 O O . ALA A 1 175 ? 17.214 8.126 -14.395 1.00 97.75 175 ALA A O 1
ATOM 1373 N N . ASP A 1 176 ? 16.506 7.149 -16.297 1.00 98.06 176 ASP A N 1
ATOM 1374 C CA . ASP A 1 176 ? 15.486 8.152 -16.610 1.00 98.06 176 ASP A CA 1
ATOM 1375 C C . ASP A 1 176 ? 14.307 8.048 -15.637 1.00 98.06 176 ASP A C 1
ATOM 1377 O O . ASP A 1 176 ? 13.823 9.068 -15.149 1.00 98.06 176 ASP A O 1
ATOM 1381 N N . VAL A 1 177 ? 13.894 6.823 -15.284 1.00 97.38 177 VAL A N 1
ATOM 1382 C CA . VAL A 1 177 ? 12.850 6.575 -14.273 1.00 97.38 177 VAL A CA 1
ATOM 1383 C C . VAL A 1 177 ? 13.287 7.099 -12.904 1.00 97.38 177 VAL A C 1
ATOM 1385 O O . VAL A 1 177 ? 12.556 7.863 -12.276 1.00 97.38 177 VAL A O 1
ATOM 1388 N N . SER A 1 178 ? 14.495 6.745 -12.453 1.00 96.25 178 SER A N 1
ATOM 1389 C CA . SER A 1 178 ? 15.048 7.223 -11.180 1.00 96.25 178 SER A CA 1
ATOM 1390 C C . SER A 1 178 ? 15.177 8.749 -11.159 1.00 96.25 178 SER A C 1
ATOM 1392 O O . SER A 1 178 ? 14.864 9.391 -10.157 1.00 96.25 178 SER A O 1
ATOM 1394 N N . TRP A 1 179 ? 15.617 9.352 -12.268 1.00 97.19 179 TRP A N 1
ATOM 1395 C CA . TRP A 1 179 ? 15.746 10.803 -12.378 1.00 97.19 179 TRP A CA 1
ATOM 1396 C C . TRP A 1 179 ? 14.386 11.507 -12.335 1.00 97.19 179 TRP A C 1
ATOM 1398 O O . TRP A 1 179 ? 14.233 12.480 -11.594 1.00 97.19 179 TRP A O 1
ATOM 1408 N N . ALA A 1 180 ? 13.386 10.990 -13.054 1.00 95.69 180 ALA A N 1
ATOM 1409 C CA . ALA A 1 180 ? 12.022 11.510 -13.024 1.00 95.69 180 ALA A CA 1
ATOM 1410 C C . ALA A 1 180 ? 11.401 11.400 -11.622 1.00 95.69 180 ALA A C 1
ATOM 1412 O O . ALA A 1 180 ? 10.854 12.385 -11.121 1.00 95.69 180 ALA A O 1
ATOM 1413 N N . GLY A 1 181 ? 11.550 10.250 -10.957 1.00 94.12 181 GLY A N 1
ATOM 1414 C CA . GLY A 1 181 ? 11.069 10.038 -9.590 1.00 94.12 181 GLY A CA 1
ATOM 1415 C C . GLY A 1 181 ? 11.717 10.987 -8.581 1.00 94.12 181 GLY A C 1
ATOM 1416 O O . GLY A 1 181 ? 11.033 11.586 -7.754 1.00 94.12 181 GLY A O 1
ATOM 1417 N N . MET A 1 182 ? 13.032 11.202 -8.688 1.00 94.25 182 MET A N 1
ATOM 1418 C CA . MET A 1 182 ? 13.754 12.164 -7.850 1.00 94.25 182 MET A CA 1
ATOM 1419 C C . MET A 1 182 ? 13.293 13.608 -8.093 1.00 94.25 182 MET A C 1
ATOM 1421 O O . MET A 1 182 ? 13.129 14.366 -7.138 1.00 94.25 182 MET A O 1
ATOM 1425 N N . LEU A 1 183 ? 13.100 14.003 -9.355 1.00 95.88 183 LEU A N 1
ATOM 1426 C CA . LEU A 1 183 ? 12.723 15.370 -9.723 1.00 95.88 183 LEU A CA 1
ATOM 1427 C C . LEU A 1 183 ? 11.290 15.707 -9.297 1.00 95.88 183 LEU A C 1
ATOM 1429 O O . LEU A 1 183 ? 11.016 16.825 -8.864 1.00 95.88 183 LEU A O 1
ATOM 1433 N N . THR A 1 184 ? 10.376 14.751 -9.440 1.00 94.31 184 THR A N 1
ATOM 1434 C CA . THR A 1 184 ? 8.951 14.945 -9.149 1.00 94.31 184 THR A CA 1
ATOM 1435 C C . THR A 1 184 ? 8.596 14.637 -7.699 1.00 94.31 184 THR A C 1
ATOM 1437 O O . THR A 1 184 ? 7.594 15.155 -7.210 1.00 94.31 184 THR A O 1
ATOM 1440 N N . GLY A 1 185 ? 9.393 13.816 -7.004 1.00 92.69 185 GLY A N 1
ATOM 1441 C CA . GLY A 1 185 ? 9.019 13.247 -5.710 1.00 92.69 185 GLY A CA 1
ATOM 1442 C C . GLY A 1 185 ? 7.812 12.309 -5.816 1.00 92.69 185 GLY A C 1
ATOM 1443 O O . GLY A 1 185 ? 7.049 12.178 -4.859 1.00 92.69 185 GLY A O 1
ATOM 1444 N N . ASP A 1 186 ? 7.583 11.719 -6.986 1.00 93.19 186 ASP A N 1
ATOM 1445 C CA . ASP A 1 186 ? 6.453 10.845 -7.273 1.00 93.19 186 ASP A CA 1
ATOM 1446 C C . ASP A 1 186 ? 6.915 9.735 -8.222 1.00 93.19 186 ASP A C 1
ATOM 1448 O O . ASP A 1 186 ? 7.489 10.009 -9.271 1.00 93.19 186 ASP A O 1
ATOM 1452 N N . LEU A 1 187 ? 6.733 8.477 -7.818 1.00 91.38 187 LEU A N 1
ATOM 1453 C CA . LEU A 1 187 ? 7.004 7.330 -8.695 1.00 91.38 187 LEU A CA 1
ATOM 1454 C C . LEU A 1 187 ? 5.771 6.912 -9.498 1.00 91.38 187 LEU A C 1
ATOM 1456 O O . LEU A 1 187 ? 5.885 6.020 -10.339 1.00 91.38 187 LEU A O 1
ATOM 1460 N N . GLY A 1 188 ? 4.610 7.489 -9.180 1.00 88.94 188 GLY A N 1
ATOM 1461 C CA . GLY A 1 188 ? 3.399 7.315 -9.962 1.00 88.94 188 GLY A CA 1
ATOM 1462 C C . GLY A 1 188 ? 3.309 8.254 -11.153 1.00 88.94 188 GLY A C 1
ATOM 1463 O O . GLY A 1 188 ? 4.174 9.141 -11.314 1.00 88.94 188 GLY A O 1
#

pLDDT: mean 95.22, std 3.76, range [78.44, 98.69]

Secondary structure (DSSP, 8-state):
-HHHHHHHHHHHT---HHHHHHHHHHHHTTS-TTTHHHHHHHHTT-SS-TT--------HHHHHHHHHHHHT--HHHHHHHHHHH--HHHHHHHHTTTT-------HHHHHHHHHHHHH-SSHHHHHHHHHHHHHTS-HHHHHHHHHHHHT---SS--HHHHHHHHHHHHT--HHHHHHHHHHHT---

Foldseek 3Di:
DVLLLVLLVQLLVDPDLVSNLVSLLVSLLPDDPVQNQLSLQLLQLALDFQVDPQDLPDDPVLLQLLLCVQLVHDVVLLVVLCVVPVAQLSSQLVSCVVRADADDAGSVNVSVLSVVSSPDPDSVSNSVSLSVVSNHHRSSVNSSVRSSNVSHSNSPDHSLSSLSSNCSNVVHDSVVLVVVCVVNSGSD

Radius of gyration: 16.43 Å; Cα contacts (8 Å, |Δi|>4): 262; chains: 1; bounding box: 36×32×46 Å

Solvent-accessible surface area (backbone atoms only — not comparable to full-atom values): 9902 Å² total; per-residue (Å²): 59,64,67,59,36,51,49,48,53,58,31,44,76,45,88,51,68,71,55,38,24,46,55,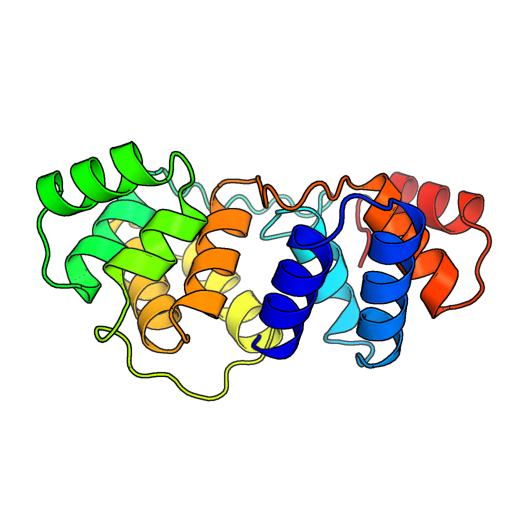45,8,58,53,51,63,73,46,53,89,80,48,36,31,55,51,45,27,42,67,58,14,28,89,57,41,74,64,48,82,78,68,68,81,69,53,69,67,42,58,51,50,22,49,27,71,53,46,75,48,59,70,66,64,52,51,55,40,34,73,75,57,78,34,70,21,58,28,43,25,60,60,31,56,91,47,46,60,62,48,98,50,48,61,62,59,50,50,56,48,52,51,54,31,47,72,40,91,42,70,67,58,28,23,52,52,50,28,57,51,42,31,32,26,47,31,65,40,33,11,50,51,44,12,22,72,70,55,49,69,88,36,87,70,51,61,72,47,51,39,44,6,52,18,60,42,70,74,45,61,49,69,58,47,50,48,48,25,66,75,58,32,34,75,74

Sequence (188 aa):
MEAFARTGEAIRATSSKLEKTRLLGEYFATLDDETLPLAAVYFTARPFADRDQRKLNLGYAVIRNAVCDLAQVDEDALGESYMRHSDVGDVIEEVLAGHTHPRPTSLRDVHETLVRVYEQRTVKKKTEALRELLDRLTPREAKYIGKILTGDLRIGLRAGLVEEGIAKAFGAPLADVSWAGMLTGDLG

Mean predicted aligned error: 2.96 Å